Protein AF-A0A955R449-F1 (afdb_monomer_lite)

Radius of gyration: 19.35 Å; chains: 1; bounding box: 45×43×54 Å

pLDDT: mean 87.9, std 9.98, range [45.97, 97.75]

Foldseek 3Di:
DDFDADDACVLQVFDQVLQVQLQVLLCVVCVVQVWHWAPPDSRDIDIDHPDFDQWAADDSLVGHGHGCPVGQIDGDCRVVRVVSFVVSLVSQVPDPSQVVCVVVVGDGDRTDGDDDTDDDDDQAAFAAEEAEPDPVSQVSCVNNVYHYDHVPPPQPPPDDDDHHYHYHDCQLSVCVSVVVVVSNVVSVVVVVVD

Secondary structure (DSSP, 8-state):
-PPPBP--GGGGT--HHHHHHHHHHHHHHHGGGT-EEEEEETTEEEEE-SS----B---HHHHTTSBSGGGS-BSTTHHHHHHHHHHHHHHHHH-HHHHHHHHTTPPP---------SPPP------EEEEESSHHHHHHHHHTTPEEE-TTS----SS-SS-EEEEE--TTHHHHHTT-HHHHHHHHHHHHT-

Sequence (194 aa):
RDHLRFFDAHVLELEQAEAETLAGEITAIYADLGWQLHVAAPDRWYLSLDAEPDIRTFPPSEIVGRVVDPYLPAGPDASRWNALMTEMQMVLHMSEVNVRRERAGRLPVNSVWFWGNGPRPDVPTIEAQVYADDAIGRALATASGSTVCALDDSPPGLIGEQSETVIVDERLLRPSLYAESELWRAARDTLETR

Structure (mmCIF, N/CA/C/O backbone):
data_AF-A0A955R449-F1
#
_entry.id   AF-A0A955R449-F1
#
loop_
_atom_site.group_PDB
_atom_site.id
_atom_site.type_symbol
_atom_site.label_atom_id
_atom_site.label_alt_id
_atom_site.label_comp_id
_atom_site.label_asym_id
_atom_site.label_entity_id
_atom_site.label_seq_id
_atom_site.pdbx_PDB_ins_code
_atom_site.Cartn_x
_atom_site.Cartn_y
_atom_site.Cartn_z
_atom_site.occupancy
_atom_site.B_iso_or_equiv
_atom_site.auth_seq_id
_atom_site.auth_comp_id
_atom_site.auth_asym_id
_atom_site.auth_atom_id
_atom_site.pdbx_PDB_model_num
ATOM 1 N N . ARG A 1 1 ? 19.812 17.688 -12.036 1.00 45.97 1 ARG A N 1
ATOM 2 C CA . ARG A 1 1 ? 19.535 16.242 -11.893 1.00 45.97 1 ARG A CA 1
ATOM 3 C C . ARG A 1 1 ? 18.054 16.161 -11.588 1.00 45.97 1 ARG A C 1
ATOM 5 O O . ARG A 1 1 ? 17.649 16.839 -10.654 1.00 45.97 1 ARG A O 1
ATOM 12 N N . ASP A 1 2 ? 17.266 15.491 -12.422 1.00 62.81 2 ASP A N 1
ATOM 13 C CA . ASP A 1 2 ? 15.858 15.252 -12.096 1.00 62.81 2 ASP A CA 1
ATOM 14 C C . ASP A 1 2 ? 15.820 14.345 -10.867 1.00 62.81 2 ASP A C 1
ATOM 16 O O . ASP A 1 2 ? 16.503 13.321 -10.838 1.00 62.81 2 ASP A O 1
ATOM 20 N N . HIS A 1 3 ? 15.121 14.777 -9.824 1.00 70.56 3 HIS A N 1
ATOM 21 C CA . HIS A 1 3 ? 14.980 14.012 -8.593 1.00 70.56 3 HIS A CA 1
ATOM 22 C C . HIS A 1 3 ? 13.625 13.315 -8.624 1.00 70.56 3 HIS A C 1
ATOM 24 O O . HIS A 1 3 ? 12.599 13.986 -8.756 1.00 70.56 3 HIS A O 1
ATOM 30 N N . LEU A 1 4 ? 13.623 11.986 -8.504 1.00 80.50 4 LEU A N 1
ATOM 31 C CA . LEU A 1 4 ? 12.391 11.207 -8.468 1.00 80.50 4 LEU A CA 1
ATOM 32 C C . LEU A 1 4 ? 11.594 11.595 -7.216 1.00 80.50 4 LEU A C 1
ATOM 34 O O . LEU A 1 4 ? 12.120 11.557 -6.099 1.00 80.50 4 LEU A O 1
ATOM 38 N N . ARG A 1 5 ? 10.339 12.002 -7.413 1.00 84.56 5 ARG A N 1
ATOM 39 C CA . ARG A 1 5 ? 9.418 12.362 -6.332 1.00 84.56 5 ARG A CA 1
ATOM 40 C C . ARG A 1 5 ? 8.412 11.252 -6.087 1.00 84.56 5 ARG A C 1
ATOM 42 O O . ARG A 1 5 ? 7.977 10.602 -7.034 1.00 84.56 5 ARG A O 1
ATOM 49 N N . PHE A 1 6 ? 8.038 11.079 -4.826 1.00 85.75 6 PHE A N 1
ATOM 50 C CA . PHE A 1 6 ? 7.042 10.095 -4.431 1.00 85.75 6 PHE A CA 1
ATOM 51 C C . PHE A 1 6 ? 5.618 10.627 -4.610 1.00 85.75 6 PHE A C 1
ATOM 53 O O . PHE A 1 6 ? 5.292 11.719 -4.134 1.00 85.75 6 PHE A O 1
ATOM 60 N N . PHE A 1 7 ? 4.775 9.809 -5.228 1.00 84.25 7 PHE A N 1
ATOM 61 C CA . PHE A 1 7 ? 3.321 9.920 -5.212 1.00 84.25 7 PHE A CA 1
ATOM 62 C C . PHE A 1 7 ? 2.779 8.568 -4.748 1.00 84.25 7 PHE A C 1
ATOM 64 O O . PHE A 1 7 ? 3.323 7.534 -5.140 1.00 84.25 7 PHE A O 1
ATOM 71 N N . ASP A 1 8 ? 1.767 8.570 -3.883 1.00 82.50 8 ASP A N 1
ATOM 72 C CA . ASP A 1 8 ? 1.186 7.317 -3.398 1.00 82.50 8 ASP A CA 1
ATOM 73 C C . ASP A 1 8 ? 0.323 6.636 -4.471 1.00 82.50 8 ASP A C 1
ATOM 75 O O . ASP A 1 8 ? 0.055 7.183 -5.539 1.00 82.50 8 ASP A O 1
ATOM 79 N N . ALA A 1 9 ? -0.110 5.406 -4.200 1.00 85.81 9 ALA A N 1
ATOM 80 C CA . ALA A 1 9 ? -0.848 4.615 -5.178 1.00 85.81 9 ALA A CA 1
ATOM 81 C C . ALA A 1 9 ? -2.260 5.155 -5.477 1.00 85.81 9 ALA A C 1
ATOM 83 O O . ALA A 1 9 ? -2.861 4.742 -6.468 1.00 85.81 9 ALA A O 1
ATOM 84 N N . HIS A 1 10 ? -2.783 6.102 -4.690 1.00 83.44 10 HIS A N 1
ATOM 85 C CA . HIS A 1 10 ? -4.117 6.649 -4.920 1.00 83.44 10 HIS A CA 1
ATOM 86 C C . HIS A 1 10 ? -4.196 7.406 -6.250 1.00 83.44 10 HIS A C 1
ATOM 88 O O . HIS A 1 10 ? -5.166 7.254 -6.991 1.00 83.44 10 HIS A O 1
ATOM 94 N N . VAL A 1 11 ? -3.147 8.162 -6.603 1.00 86.88 11 VAL A N 1
ATOM 95 C CA . VAL A 1 11 ? -3.108 8.924 -7.867 1.00 86.88 11 VAL A CA 1
ATOM 96 C C . VAL A 1 11 ? -3.094 8.025 -9.102 1.00 86.88 11 VAL A C 1
ATOM 98 O O . VAL A 1 11 ? -3.307 8.499 -10.216 1.00 86.88 11 VAL A O 1
ATOM 101 N N . LEU A 1 12 ? -2.804 6.733 -8.924 1.00 90.81 12 LEU A N 1
ATOM 102 C CA . LEU A 1 12 ? -2.812 5.771 -10.013 1.00 90.81 12 LEU A CA 1
ATOM 103 C C . LEU A 1 12 ? -4.242 5.396 -10.399 1.00 90.81 12 LEU A C 1
ATOM 105 O O . LEU A 1 12 ? -4.437 4.981 -11.534 1.00 90.81 12 LEU A O 1
ATOM 109 N N . GLU A 1 13 ? -5.236 5.524 -9.514 1.00 91.88 13 GLU A N 1
ATOM 110 C CA . GLU A 1 13 ? -6.606 5.057 -9.789 1.00 91.88 13 GLU A CA 1
ATOM 111 C C . GLU A 1 13 ? -6.593 3.612 -10.332 1.00 91.88 13 GLU A C 1
ATOM 113 O O . GLU A 1 13 ? -7.144 3.295 -11.390 1.00 91.88 13 GLU A O 1
ATOM 118 N N . LEU A 1 14 ? -5.823 2.746 -9.664 1.00 94.94 14 LEU A N 1
ATOM 119 C CA . LEU A 1 14 ? -5.643 1.360 -10.080 1.00 94.94 14 LEU A CA 1
ATOM 120 C C . LEU A 1 14 ? -6.942 0.582 -9.852 1.00 94.94 14 LEU A C 1
ATOM 122 O O . LEU A 1 14 ? -7.579 0.711 -8.806 1.00 94.94 14 LEU A O 1
ATOM 126 N N . GLU A 1 15 ? -7.337 -0.245 -10.815 1.00 96.38 15 GLU A N 1
ATOM 127 C CA . GLU A 1 15 ? -8.470 -1.151 -10.626 1.00 96.38 15 GLU A CA 1
ATOM 128 C C . GLU A 1 15 ? -8.032 -2.412 -9.866 1.00 96.38 15 GLU A C 1
ATOM 130 O O . GLU A 1 15 ? -6.895 -2.868 -9.993 1.00 96.38 15 GLU A O 1
ATOM 135 N N . GLN A 1 16 ? -8.948 -3.035 -9.116 1.00 96.56 16 GLN A N 1
ATOM 136 C CA . GLN A 1 16 ? -8.645 -4.242 -8.330 1.00 96.56 16 GLN A CA 1
ATOM 137 C C . GLN A 1 16 ? -8.049 -5.368 -9.192 1.00 96.56 16 GLN A C 1
ATOM 139 O O . GLN A 1 16 ? -7.036 -5.956 -8.826 1.00 96.56 16 GLN A O 1
ATOM 144 N N . ALA A 1 17 ? -8.618 -5.616 -10.375 1.00 97.50 17 ALA A N 1
ATOM 145 C CA . ALA A 1 17 ? -8.124 -6.646 -11.288 1.00 97.50 17 ALA A CA 1
ATOM 146 C C . ALA A 1 17 ? -6.725 -6.328 -11.851 1.00 97.50 17 ALA A C 1
ATOM 148 O O . ALA A 1 17 ? -5.929 -7.234 -12.107 1.00 97.50 17 ALA A O 1
ATOM 149 N N . GLU A 1 18 ? -6.404 -5.045 -12.047 1.00 97.56 18 GLU A N 1
ATOM 150 C CA . GLU A 1 18 ? -5.061 -4.624 -12.457 1.00 97.56 18 GLU A CA 1
ATOM 151 C C . GLU A 1 18 ? -4.052 -4.874 -11.340 1.00 97.56 18 GLU A C 1
ATOM 153 O O . GLU A 1 18 ? -2.984 -5.428 -11.593 1.00 97.56 18 GLU A O 1
ATOM 158 N N . ALA A 1 19 ? -4.414 -4.516 -10.108 1.00 97.31 19 ALA A N 1
ATOM 159 C CA . ALA A 1 19 ? -3.586 -4.723 -8.931 1.00 97.31 19 ALA A CA 1
ATOM 160 C C . ALA A 1 19 ? -3.288 -6.210 -8.690 1.00 97.31 19 ALA A C 1
ATOM 162 O O . ALA A 1 19 ? -2.134 -6.589 -8.507 1.00 97.31 19 ALA A O 1
ATOM 163 N N . GLU A 1 20 ? -4.308 -7.065 -8.772 1.00 97.25 20 GLU A N 1
ATOM 164 C CA . GLU A 1 20 ? -4.163 -8.521 -8.663 1.00 97.25 20 GLU A CA 1
ATOM 165 C C . GLU A 1 20 ? -3.262 -9.099 -9.759 1.00 97.25 20 GLU A C 1
ATOM 167 O O . GLU A 1 20 ? -2.417 -9.948 -9.476 1.00 97.25 20 GLU A O 1
ATOM 172 N N . THR A 1 21 ? -3.395 -8.610 -10.997 1.00 97.38 21 THR A N 1
ATOM 173 C CA . THR A 1 21 ? -2.545 -9.048 -12.113 1.00 97.38 21 THR A CA 1
ATOM 174 C C . THR A 1 21 ? -1.080 -8.685 -11.861 1.00 97.38 21 THR A C 1
ATOM 176 O O . THR A 1 21 ? -0.215 -9.556 -11.925 1.00 97.38 21 THR A O 1
ATOM 179 N N . LEU A 1 22 ? -0.799 -7.426 -11.510 1.00 96.69 22 LEU A N 1
ATOM 180 C CA . LEU A 1 22 ? 0.558 -6.941 -11.235 1.00 96.69 22 LEU A CA 1
ATOM 181 C C . LEU A 1 22 ? 1.197 -7.661 -10.034 1.00 96.69 22 LEU A C 1
ATOM 183 O O . LEU A 1 22 ? 2.361 -8.060 -10.085 1.00 96.69 22 LEU A O 1
ATOM 187 N N . ALA A 1 23 ? 0.437 -7.873 -8.957 1.00 95.56 23 ALA A N 1
ATOM 188 C CA . ALA A 1 23 ? 0.903 -8.629 -7.798 1.00 95.56 23 ALA A CA 1
ATOM 189 C C . ALA A 1 23 ? 1.188 -10.098 -8.145 1.00 95.56 23 ALA A C 1
ATOM 191 O O . ALA A 1 23 ? 2.155 -10.674 -7.640 1.00 95.56 23 ALA A O 1
ATOM 192 N N . GLY A 1 24 ? 0.382 -10.695 -9.027 1.00 95.25 24 GLY A N 1
ATOM 193 C CA . GLY A 1 24 ? 0.601 -12.038 -9.560 1.00 95.25 24 GLY A CA 1
ATOM 194 C C . GLY A 1 24 ? 1.892 -12.146 -10.374 1.00 95.25 24 GLY A C 1
ATOM 195 O O . GLY A 1 24 ? 2.671 -13.072 -10.155 1.00 95.25 24 GLY A O 1
ATOM 196 N N . GLU A 1 25 ? 2.160 -11.175 -11.251 1.00 95.12 25 GLU A N 1
ATOM 197 C CA . GLU A 1 25 ? 3.399 -11.101 -12.042 1.00 95.12 25 GLU A CA 1
ATOM 198 C C . GLU A 1 25 ? 4.645 -11.015 -11.148 1.00 95.12 25 GLU A C 1
ATOM 200 O O . GLU A 1 25 ? 5.628 -11.718 -11.386 1.00 95.12 25 GLU A O 1
ATOM 205 N N . ILE A 1 26 ? 4.593 -10.214 -10.079 1.00 93.81 26 ILE A N 1
ATOM 206 C CA . ILE A 1 26 ? 5.689 -10.117 -9.105 1.00 93.81 26 ILE A CA 1
ATOM 207 C C . ILE A 1 26 ? 5.830 -11.420 -8.307 1.00 93.81 26 ILE A C 1
ATOM 209 O O . ILE A 1 26 ? 6.934 -11.944 -8.165 1.00 93.81 26 ILE A O 1
ATOM 213 N N . THR A 1 27 ? 4.722 -11.972 -7.805 1.00 92.62 27 THR A N 1
ATOM 214 C CA . THR A 1 27 ? 4.735 -13.200 -6.991 1.00 92.62 27 THR A CA 1
ATOM 215 C C . THR A 1 27 ? 5.315 -14.380 -7.772 1.00 92.62 27 THR A C 1
ATOM 217 O O . THR A 1 27 ? 6.067 -15.172 -7.210 1.00 92.62 27 THR A O 1
ATOM 220 N N . ALA A 1 28 ? 5.043 -14.478 -9.077 1.00 91.44 28 ALA A N 1
ATOM 221 C CA . ALA A 1 28 ? 5.573 -15.542 -9.928 1.00 91.44 28 ALA A CA 1
ATOM 222 C C . ALA A 1 28 ? 7.112 -15.582 -9.970 1.00 91.44 28 ALA A C 1
ATOM 224 O O . ALA A 1 28 ? 7.692 -16.658 -10.095 1.00 91.44 28 ALA A O 1
ATOM 225 N N . ILE A 1 29 ? 7.777 -14.431 -9.839 1.00 88.75 29 ILE A N 1
ATOM 226 C CA . ILE A 1 29 ? 9.244 -14.325 -9.888 1.00 88.75 29 ILE A CA 1
ATOM 227 C C . ILE A 1 29 ? 9.880 -14.664 -8.540 1.00 88.75 29 ILE A C 1
ATOM 229 O O . ILE A 1 29 ? 10.998 -15.172 -8.492 1.00 88.75 29 ILE A O 1
ATOM 233 N N . TYR A 1 30 ? 9.154 -14.437 -7.446 1.00 85.06 30 TYR A N 1
ATOM 234 C CA . TYR A 1 30 ? 9.637 -14.676 -6.086 1.00 85.06 30 TYR A CA 1
ATOM 235 C C . TYR A 1 30 ? 9.021 -15.914 -5.427 1.00 85.06 30 TYR A C 1
ATOM 237 O O . TYR A 1 30 ? 9.199 -16.119 -4.227 1.00 85.06 30 TYR A O 1
ATOM 245 N N . ALA A 1 31 ? 8.348 -16.770 -6.202 1.00 80.75 31 ALA A N 1
ATOM 246 C CA . ALA A 1 31 ? 7.722 -17.994 -5.707 1.00 80.75 31 ALA A CA 1
ATOM 247 C C . ALA A 1 31 ? 8.731 -18.917 -4.998 1.00 80.75 31 ALA A C 1
ATOM 249 O O . ALA A 1 31 ? 8.420 -19.478 -3.948 1.00 80.75 31 ALA A O 1
ATOM 250 N N . ASP A 1 32 ? 9.963 -18.998 -5.512 1.00 83.06 32 ASP A N 1
ATOM 251 C CA . ASP A 1 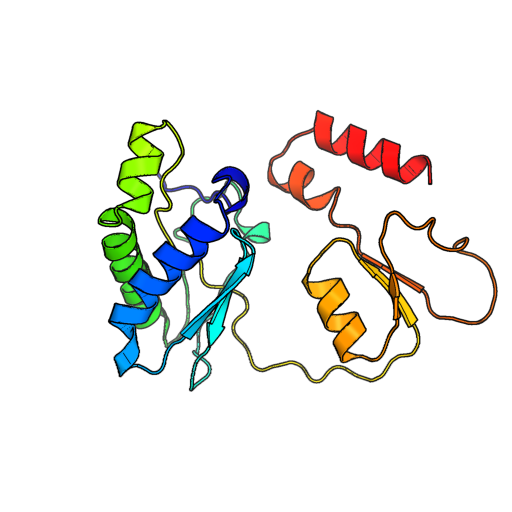32 ? 11.050 -19.790 -4.917 1.00 83.06 32 ASP A CA 1
ATOM 252 C C . ASP A 1 32 ? 11.546 -19.228 -3.572 1.00 83.06 32 ASP A C 1
ATOM 254 O O . ASP A 1 32 ? 12.171 -19.947 -2.793 1.00 83.06 32 ASP A O 1
ATOM 258 N N . LEU A 1 33 ? 11.264 -17.953 -3.276 1.00 81.19 33 LEU A N 1
ATOM 259 C CA . LEU A 1 33 ? 11.563 -17.327 -1.985 1.00 81.19 33 LEU A CA 1
ATOM 260 C C . LEU A 1 33 ? 10.437 -17.519 -0.956 1.00 81.19 33 LEU A C 1
ATOM 262 O O . LEU A 1 33 ? 10.564 -17.014 0.155 1.00 81.19 33 LEU A O 1
ATOM 266 N N . GLY A 1 34 ? 9.339 -18.196 -1.318 1.00 82.38 34 GLY A N 1
ATOM 267 C CA . GLY A 1 34 ? 8.166 -18.377 -0.453 1.00 82.38 34 GLY A CA 1
ATOM 268 C C . GLY A 1 34 ? 7.307 -17.118 -0.289 1.00 82.38 34 GLY A C 1
ATOM 269 O O . GLY A 1 34 ? 6.360 -17.106 0.493 1.00 82.38 34 GLY A O 1
ATOM 270 N N . TRP A 1 35 ? 7.622 -16.050 -1.021 1.00 87.19 35 TRP A N 1
ATOM 271 C CA . TRP A 1 35 ? 6.986 -14.747 -0.855 1.00 87.19 35 TRP A CA 1
ATOM 272 C C . TRP A 1 35 ? 5.605 -14.711 -1.497 1.00 87.19 35 TRP A C 1
ATOM 274 O O . TRP A 1 35 ? 5.406 -15.204 -2.608 1.00 87.19 35 TRP A O 1
ATOM 284 N N . GLN A 1 36 ? 4.653 -14.085 -0.806 1.00 86.50 36 GLN A N 1
ATOM 285 C CA . GLN A 1 36 ? 3.285 -13.910 -1.295 1.00 86.50 36 GLN A CA 1
ATOM 286 C C . GLN A 1 36 ? 2.852 -12.455 -1.156 1.00 86.50 36 GLN A C 1
ATOM 288 O O . GLN A 1 36 ? 2.928 -11.881 -0.068 1.00 86.50 36 GLN A O 1
ATOM 293 N N . LEU A 1 37 ? 2.376 -11.871 -2.258 1.00 92.44 37 LEU A N 1
ATOM 294 C CA . LEU A 1 37 ? 1.698 -10.580 -2.246 1.00 92.44 37 LEU A CA 1
ATOM 295 C C . LEU A 1 37 ? 0.187 -10.784 -2.147 1.00 92.44 37 LEU A C 1
ATOM 297 O O . LEU A 1 37 ? -0.431 -11.426 -2.995 1.00 92.44 37 LEU A O 1
ATOM 301 N N . HIS A 1 38 ? -0.415 -10.186 -1.126 1.00 93.75 38 HIS A N 1
ATOM 302 C CA . HIS A 1 38 ? -1.856 -10.171 -0.907 1.00 93.75 38 HIS A CA 1
ATOM 303 C C . HIS A 1 38 ? -2.410 -8.783 -1.235 1.00 93.75 38 HIS A C 1
ATOM 305 O O . HIS A 1 38 ? -2.081 -7.802 -0.565 1.00 93.75 38 HIS A O 1
ATOM 311 N N . VAL A 1 39 ? -3.270 -8.695 -2.250 1.00 96.19 39 VAL A N 1
ATOM 312 C CA . VAL A 1 39 ? -3.893 -7.436 -2.682 1.00 96.19 39 VAL A CA 1
ATOM 313 C C . VAL A 1 39 ? -5.182 -7.213 -1.896 1.00 96.19 39 VAL A C 1
ATOM 315 O O . VAL A 1 39 ? -6.233 -7.746 -2.240 1.00 96.19 39 VAL A O 1
ATOM 318 N N . ALA A 1 40 ? -5.104 -6.438 -0.814 1.00 94.44 40 ALA A N 1
ATOM 319 C CA . ALA A 1 40 ? -6.268 -6.136 0.024 1.00 94.44 40 ALA A CA 1
ATOM 320 C C . ALA A 1 40 ? -7.126 -4.986 -0.527 1.00 94.44 40 ALA A C 1
ATOM 322 O O . ALA A 1 40 ? -8.323 -4.922 -0.255 1.00 94.44 40 ALA A O 1
ATOM 323 N N . ALA A 1 41 ? -6.503 -4.067 -1.259 1.00 93.88 41 ALA A N 1
ATOM 324 C CA . ALA A 1 41 ? -7.138 -3.010 -2.036 1.00 93.88 41 ALA A CA 1
ATOM 325 C C . ALA A 1 41 ? -6.209 -2.648 -3.208 1.00 93.88 41 ALA A C 1
ATOM 327 O O . ALA A 1 41 ? -5.018 -2.982 -3.146 1.00 93.88 41 ALA A O 1
ATOM 328 N N . PRO A 1 42 ? -6.686 -1.940 -4.248 1.00 94.56 42 PRO A N 1
ATOM 329 C CA . PRO A 1 42 ? -5.851 -1.635 -5.406 1.00 94.56 42 PRO A CA 1
ATOM 330 C C . PRO A 1 42 ? -4.570 -0.870 -5.046 1.00 94.56 42 PRO A C 1
ATOM 332 O O . PRO A 1 42 ? -3.525 -1.103 -5.644 1.00 94.56 42 PRO A O 1
ATOM 335 N N . ASP A 1 43 ? -4.630 -0.024 -4.020 1.00 91.44 43 ASP A N 1
ATOM 336 C CA . ASP A 1 43 ? -3.544 0.822 -3.521 1.00 91.44 43 ASP A CA 1
ATOM 337 C C . ASP A 1 43 ? -2.834 0.277 -2.266 1.00 91.44 43 ASP A C 1
ATOM 339 O O . ASP A 1 43 ? -1.897 0.906 -1.769 1.00 91.44 43 ASP A O 1
ATOM 343 N N . ARG A 1 44 ? -3.248 -0.886 -1.738 1.00 92.62 44 ARG A N 1
ATOM 344 C CA . ARG A 1 44 ? -2.706 -1.451 -0.492 1.00 92.62 44 ARG A CA 1
ATOM 345 C C . ARG A 1 44 ? -2.500 -2.955 -0.580 1.00 92.62 44 ARG A C 1
ATOM 347 O O . ARG A 1 44 ? -3.451 -3.742 -0.535 1.00 92.62 44 ARG A O 1
ATOM 354 N N . TRP A 1 45 ? -1.235 -3.344 -0.687 1.00 94.75 45 TRP A N 1
ATOM 355 C CA . TRP A 1 45 ? -0.809 -4.737 -0.789 1.00 94.75 45 TRP A CA 1
ATOM 356 C C . TRP A 1 45 ? 0.028 -5.116 0.433 1.00 94.75 45 TRP A C 1
ATOM 358 O O . TRP A 1 45 ? 0.704 -4.269 1.016 1.00 94.75 45 TRP A O 1
ATOM 368 N N . TYR A 1 46 ? 0.002 -6.393 0.803 1.00 93.75 46 TYR A N 1
ATOM 369 C CA . TYR A 1 46 ? 0.776 -6.936 1.917 1.00 93.75 46 TYR A CA 1
ATOM 370 C C . TYR A 1 46 ? 1.712 -8.030 1.424 1.00 93.75 46 TYR A C 1
ATOM 372 O O . TYR A 1 46 ? 1.276 -8.949 0.735 1.00 93.75 46 TYR A O 1
ATOM 380 N N . LEU A 1 47 ? 2.987 -7.942 1.796 1.00 92.44 47 LEU A N 1
ATOM 381 C CA . LEU A 1 47 ? 3.989 -8.964 1.511 1.00 92.44 47 LEU A CA 1
ATOM 382 C C . LEU A 1 47 ? 4.157 -9.866 2.736 1.00 92.44 47 LEU A C 1
ATOM 384 O O . LEU A 1 47 ? 4.512 -9.383 3.811 1.00 92.44 47 LEU A O 1
ATOM 388 N N . SER A 1 48 ? 3.911 -11.165 2.571 1.00 89.56 48 SER A N 1
ATOM 389 C CA . SER A 1 48 ? 4.226 -12.169 3.588 1.00 89.56 48 SER A CA 1
ATOM 390 C C . SER A 1 48 ? 5.674 -12.638 3.447 1.00 89.56 48 SER A C 1
ATOM 392 O O . SER A 1 48 ? 6.134 -12.905 2.334 1.00 89.56 48 SER A O 1
ATOM 394 N N . LEU A 1 49 ? 6.384 -12.717 4.574 1.00 87.81 49 LEU A N 1
ATOM 395 C CA . LEU A 1 49 ? 7.802 -13.062 4.659 1.00 87.81 49 LEU A CA 1
ATOM 396 C C . LEU A 1 49 ? 8.009 -14.159 5.705 1.00 87.81 49 LEU A C 1
ATOM 398 O O . LEU A 1 49 ? 7.435 -14.092 6.791 1.00 87.81 49 LEU A O 1
ATOM 402 N N . ASP A 1 50 ? 8.903 -15.104 5.417 1.00 85.31 50 ASP A N 1
ATOM 403 C CA . ASP A 1 50 ? 9.288 -16.156 6.370 1.00 85.31 50 ASP A CA 1
ATOM 404 C C . ASP A 1 50 ? 10.125 -15.626 7.544 1.00 85.31 50 ASP A C 1
ATOM 406 O O . ASP A 1 50 ? 10.144 -16.214 8.626 1.00 85.31 50 ASP A O 1
ATOM 410 N N . ALA A 1 51 ? 10.844 -14.524 7.327 1.00 86.62 51 ALA A N 1
ATOM 411 C CA . ALA A 1 51 ? 11.696 -13.891 8.322 1.00 86.62 51 ALA A CA 1
ATOM 412 C C . ALA A 1 51 ? 11.566 -12.369 8.250 1.00 86.62 51 ALA A C 1
ATOM 414 O O . ALA A 1 51 ? 11.472 -11.789 7.164 1.00 86.62 51 ALA A O 1
ATOM 415 N N . GLU A 1 52 ? 11.587 -11.733 9.419 1.00 89.81 52 GLU A N 1
ATOM 416 C CA . GLU A 1 52 ? 11.584 -10.279 9.528 1.00 89.81 52 GLU A CA 1
ATOM 417 C C . GLU A 1 52 ? 12.894 -9.702 8.964 1.00 89.81 52 GLU A C 1
ATOM 419 O O . GLU A 1 52 ? 13.974 -10.134 9.378 1.00 89.81 52 GLU A O 1
ATOM 424 N N . PRO A 1 53 ? 12.826 -8.748 8.019 1.00 92.56 53 PRO A N 1
ATOM 425 C CA . PRO A 1 53 ? 14.013 -8.103 7.478 1.00 92.56 53 PRO A CA 1
ATOM 426 C C . PRO A 1 53 ? 14.552 -7.037 8.436 1.00 92.56 53 PRO A C 1
ATOM 428 O O . PRO A 1 53 ? 13.783 -6.239 8.977 1.00 92.56 53 PRO A O 1
ATOM 431 N N . ASP A 1 54 ? 15.877 -6.945 8.563 1.00 95.06 54 ASP A N 1
ATOM 432 C CA . ASP A 1 54 ? 16.531 -5.863 9.308 1.00 95.06 54 ASP A CA 1
ATOM 433 C C . ASP A 1 54 ? 16.684 -4.629 8.406 1.00 95.06 54 ASP A C 1
ATOM 435 O O . ASP A 1 54 ? 17.748 -4.317 7.851 1.00 95.06 54 ASP A O 1
ATOM 439 N N . ILE A 1 55 ? 15.547 -3.964 8.193 1.00 95.81 55 ILE A N 1
ATOM 440 C CA . ILE A 1 55 ? 15.432 -2.705 7.462 1.00 95.81 55 ILE A CA 1
ATOM 441 C C . ILE A 1 55 ? 14.559 -1.716 8.227 1.00 95.81 55 ILE A C 1
ATOM 443 O O . ILE A 1 55 ? 13.575 -2.066 8.874 1.00 95.81 55 ILE A O 1
ATOM 447 N N . ARG A 1 56 ? 14.886 -0.438 8.078 1.00 94.88 56 ARG A N 1
ATOM 448 C CA . ARG A 1 56 ? 14.016 0.683 8.398 1.00 94.88 56 ARG A CA 1
ATOM 449 C C . ARG A 1 56 ? 13.367 1.178 7.115 1.00 94.88 56 ARG A C 1
ATOM 451 O O . ARG A 1 56 ? 14.057 1.426 6.124 1.00 94.88 56 ARG A O 1
ATOM 458 N N . THR A 1 57 ? 12.059 1.366 7.180 1.00 95.56 57 THR A N 1
ATOM 459 C CA . THR A 1 57 ? 11.217 1.852 6.088 1.00 95.56 57 THR A CA 1
ATOM 460 C C . THR A 1 57 ? 10.435 3.091 6.525 1.00 95.56 57 THR A C 1
ATOM 462 O O . THR A 1 57 ? 10.437 3.449 7.704 1.00 95.56 57 THR A O 1
ATOM 465 N N . PHE A 1 58 ? 9.794 3.762 5.571 1.00 94.06 58 PHE A N 1
ATOM 466 C CA . PHE A 1 58 ? 8.981 4.953 5.810 1.00 94.06 58 PHE A CA 1
ATOM 467 C C . PHE A 1 58 ? 7.609 4.756 5.155 1.00 94.06 58 PHE A C 1
ATOM 469 O O . PHE A 1 58 ? 7.567 4.335 3.995 1.00 94.06 58 PHE A O 1
ATOM 476 N N . PRO A 1 59 ? 6.489 5.025 5.847 1.00 91.81 59 PRO A N 1
ATOM 477 C CA . PRO A 1 59 ? 5.168 4.918 5.243 1.00 91.81 59 PRO A CA 1
ATOM 478 C C . PRO A 1 59 ? 4.975 5.987 4.151 1.00 91.81 59 PRO A C 1
ATOM 480 O O . PRO A 1 59 ? 5.546 7.076 4.257 1.00 91.81 59 PRO A O 1
ATOM 483 N N . PRO A 1 60 ? 4.138 5.731 3.126 1.00 89.50 60 PRO A N 1
ATOM 484 C CA . PRO A 1 60 ? 3.836 6.693 2.065 1.00 89.50 60 PRO A CA 1
ATOM 485 C C . PRO A 1 60 ? 3.483 8.093 2.580 1.00 89.50 60 PRO A C 1
ATOM 487 O O . PRO A 1 60 ? 3.985 9.084 2.048 1.00 89.50 60 PRO A O 1
ATOM 490 N N . SER A 1 61 ? 2.700 8.176 3.662 1.00 86.94 61 SER A N 1
ATOM 491 C CA . SER A 1 61 ? 2.257 9.428 4.289 1.00 86.94 61 SER A CA 1
ATOM 492 C C . SER A 1 61 ? 3.396 10.332 4.779 1.00 86.94 61 SER A C 1
ATOM 494 O O . SER A 1 61 ? 3.208 11.538 4.893 1.00 86.94 61 SER A O 1
ATOM 496 N N . GLU A 1 62 ? 4.600 9.811 5.017 1.00 89.06 62 GLU A N 1
ATOM 497 C CA . GLU A 1 62 ? 5.752 10.634 5.410 1.00 89.06 62 GLU A CA 1
ATOM 498 C C . GLU A 1 62 ? 6.515 11.226 4.209 1.00 89.06 62 GLU A C 1
ATOM 500 O O . GLU A 1 62 ? 7.276 12.192 4.355 1.00 89.06 62 GLU A O 1
ATOM 505 N N . ILE A 1 63 ? 6.306 10.672 3.010 1.00 90.69 63 ILE A N 1
ATOM 506 C CA . ILE A 1 63 ? 7.183 10.870 1.846 1.00 90.69 63 ILE A CA 1
ATOM 507 C C . ILE A 1 63 ? 6.473 11.572 0.688 1.00 90.69 63 ILE A C 1
ATOM 509 O O . ILE A 1 63 ? 7.159 12.117 -0.176 1.00 90.69 63 ILE A O 1
ATOM 513 N N . VAL A 1 64 ? 5.134 11.602 0.652 1.00 89.06 64 VAL A N 1
ATOM 514 C CA . VAL A 1 64 ? 4.361 12.269 -0.417 1.00 89.06 64 VAL A CA 1
ATOM 515 C C . VAL A 1 64 ? 4.972 13.626 -0.798 1.00 89.06 64 VAL A C 1
ATOM 517 O O . VAL A 1 64 ? 5.238 14.482 0.047 1.00 89.06 64 VAL A O 1
ATOM 520 N N . GLY A 1 65 ? 5.256 13.804 -2.093 1.00 84.81 65 GLY A N 1
ATOM 521 C CA . GLY A 1 65 ? 5.814 15.032 -2.665 1.00 84.81 65 GLY A CA 1
ATOM 522 C C . GLY A 1 65 ? 7.316 15.263 -2.433 1.00 84.81 65 GLY A C 1
ATOM 523 O O . GLY A 1 65 ? 7.871 16.227 -2.975 1.00 84.81 65 GLY A O 1
ATOM 524 N N . ARG A 1 66 ? 7.998 14.399 -1.671 1.00 88.12 66 ARG A N 1
ATOM 525 C CA . ARG A 1 66 ? 9.439 14.483 -1.376 1.00 88.12 66 ARG A CA 1
ATOM 526 C C . ARG A 1 66 ? 10.273 13.672 -2.368 1.00 88.12 66 ARG A C 1
ATOM 528 O O . ARG A 1 66 ? 9.763 12.823 -3.096 1.00 88.12 66 ARG A O 1
ATOM 535 N N . VAL A 1 67 ? 11.577 13.952 -2.395 1.00 89.69 67 VAL A N 1
ATOM 536 C CA . VAL A 1 67 ? 12.565 13.146 -3.132 1.00 89.69 67 VAL A CA 1
ATOM 537 C C . VAL A 1 67 ? 12.733 11.804 -2.427 1.00 89.69 67 VAL A C 1
ATOM 539 O O . VAL A 1 67 ? 12.886 11.801 -1.209 1.00 89.69 67 VAL A O 1
ATOM 542 N N . VAL A 1 68 ? 12.723 10.695 -3.170 1.00 91.00 68 VAL A N 1
ATOM 543 C CA . VAL A 1 68 ? 12.703 9.341 -2.579 1.00 91.00 68 VAL A CA 1
ATOM 544 C C . VAL A 1 68 ? 14.043 8.868 -2.019 1.00 91.00 68 VAL A C 1
ATOM 546 O O . VAL A 1 68 ? 14.039 8.087 -1.075 1.00 91.00 68 VAL A O 1
ATOM 549 N N . ASP A 1 69 ? 15.180 9.327 -2.564 1.00 91.12 69 ASP A N 1
ATOM 550 C CA . ASP A 1 69 ? 16.510 8.772 -2.247 1.00 91.12 69 ASP A CA 1
ATOM 551 C C . ASP A 1 69 ? 16.812 8.685 -0.734 1.00 91.12 69 ASP A C 1
ATOM 553 O O . ASP A 1 69 ? 17.327 7.659 -0.290 1.00 91.12 69 ASP A O 1
ATOM 557 N N . PRO A 1 70 ? 16.476 9.697 0.098 1.00 93.00 70 PRO A N 1
ATOM 558 C CA . PRO A 1 70 ? 16.725 9.644 1.542 1.00 93.00 70 PRO A CA 1
ATOM 559 C C . PRO A 1 70 ? 15.824 8.668 2.313 1.00 93.00 70 PRO A C 1
ATOM 561 O O . PRO A 1 70 ? 16.078 8.422 3.491 1.00 93.00 70 PRO A O 1
ATOM 564 N N . TYR A 1 71 ? 14.767 8.164 1.676 1.00 93.81 71 TYR A N 1
ATOM 565 C CA . TYR A 1 71 ? 13.713 7.355 2.291 1.00 93.81 71 TYR A CA 1
ATOM 566 C C . TYR A 1 71 ? 13.691 5.909 1.790 1.00 93.81 71 TYR A C 1
ATOM 568 O O . TYR A 1 71 ? 12.839 5.131 2.213 1.00 93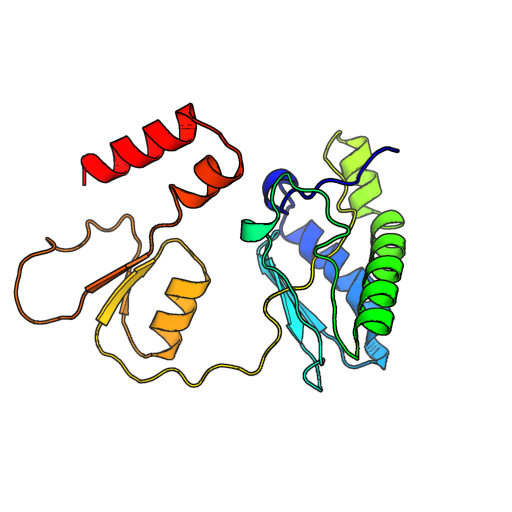.81 71 TYR A O 1
ATOM 576 N N . LEU A 1 72 ? 14.615 5.536 0.904 1.00 94.12 72 LEU A N 1
ATOM 577 C CA . LEU A 1 72 ? 14.807 4.142 0.520 1.00 94.12 72 LEU A CA 1
ATOM 578 C C . LEU A 1 72 ? 15.135 3.270 1.748 1.00 94.12 72 LEU A C 1
ATOM 580 O O . LEU A 1 72 ? 15.666 3.790 2.739 1.00 94.12 72 LEU A O 1
ATOM 584 N N . PRO A 1 73 ? 14.856 1.950 1.694 1.00 95.62 73 PRO A N 1
ATOM 585 C CA . PRO A 1 73 ? 15.194 1.034 2.775 1.00 95.62 73 PRO A CA 1
ATOM 586 C C . PRO A 1 73 ? 16.641 1.211 3.242 1.00 95.62 73 PRO A C 1
ATOM 588 O O . PRO A 1 73 ? 17.570 1.242 2.431 1.00 95.62 73 PRO A O 1
ATOM 591 N N . ALA A 1 74 ? 16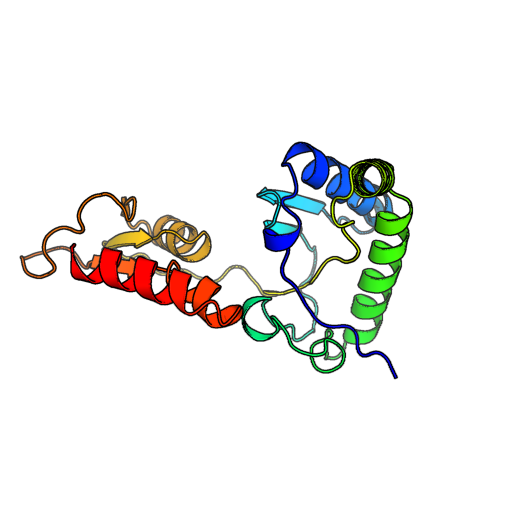.824 1.310 4.558 1.00 95.44 74 ALA A N 1
ATO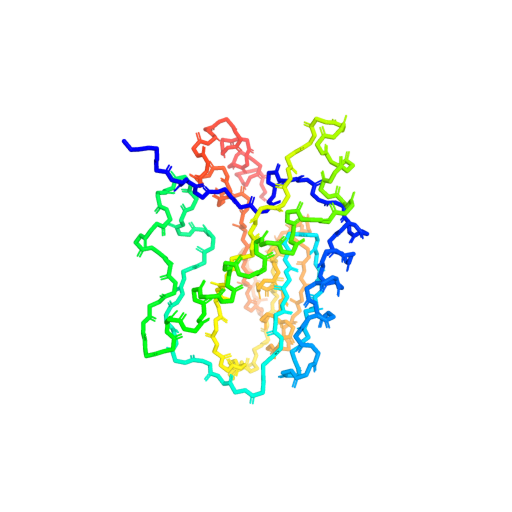M 592 C CA . ALA A 1 74 ? 18.119 1.484 5.212 1.00 95.44 74 ALA A CA 1
ATOM 593 C C . ALA A 1 74 ? 18.303 0.436 6.318 1.00 95.44 74 ALA A C 1
ATOM 595 O O . ALA A 1 74 ? 17.321 -0.019 6.885 1.00 95.44 74 ALA A O 1
ATOM 596 N N . GLY A 1 75 ? 19.541 0.069 6.652 1.00 96.19 75 GLY A N 1
ATOM 597 C CA . GLY A 1 75 ? 19.834 -0.989 7.630 1.00 96.19 75 GLY A CA 1
ATOM 598 C C . GLY A 1 75 ? 20.649 -2.142 7.033 1.00 96.19 75 GLY A C 1
ATOM 599 O O . GLY A 1 75 ? 21.059 -2.054 5.871 1.00 96.19 75 GLY A O 1
ATOM 600 N N . PRO A 1 76 ? 20.929 -3.197 7.815 1.00 97.00 76 PRO A N 1
ATOM 601 C CA . PRO A 1 76 ? 21.754 -4.330 7.389 1.00 97.00 76 PRO A CA 1
ATOM 602 C C . PRO A 1 76 ? 21.275 -5.021 6.107 1.00 97.00 76 PRO A C 1
ATOM 604 O O . PRO A 1 76 ? 22.098 -5.316 5.239 1.00 97.00 76 PRO A O 1
ATOM 607 N N . ASP A 1 77 ? 19.963 -5.188 5.928 1.00 96.06 77 ASP A N 1
ATOM 608 C CA . ASP A 1 77 ? 19.400 -5.852 4.745 1.00 96.06 77 ASP A CA 1
ATOM 609 C C . ASP A 1 77 ? 19.078 -4.882 3.589 1.00 96.06 77 ASP A C 1
ATOM 611 O O . ASP A 1 77 ? 18.605 -5.299 2.527 1.00 96.06 77 ASP A O 1
ATOM 615 N N . ALA A 1 78 ? 19.373 -3.585 3.734 1.00 96.12 78 ALA A N 1
ATOM 616 C CA . ALA A 1 78 ? 18.974 -2.542 2.783 1.00 96.12 78 ALA A CA 1
ATOM 617 C C . ALA A 1 78 ? 19.397 -2.818 1.337 1.00 96.12 78 ALA A C 1
ATOM 619 O O . ALA A 1 78 ? 18.619 -2.593 0.413 1.00 96.12 78 ALA A O 1
ATOM 620 N N . SER A 1 79 ? 20.622 -3.304 1.119 1.00 96.31 79 SER A N 1
ATOM 621 C CA . SER A 1 79 ? 21.135 -3.575 -0.232 1.00 96.31 79 SER A CA 1
ATOM 622 C C . SER A 1 79 ? 20.263 -4.593 -0.975 1.00 96.31 79 SER A C 1
ATOM 624 O O . SER A 1 79 ? 19.876 -4.369 -2.121 1.00 96.31 79 SER A O 1
ATOM 626 N N . ARG A 1 80 ? 19.874 -5.674 -0.285 1.00 94.12 80 ARG A N 1
ATOM 627 C CA . ARG A 1 80 ? 18.994 -6.713 -0.830 1.00 94.12 80 ARG A CA 1
ATOM 628 C C . ARG A 1 80 ? 17.621 -6.141 -1.177 1.00 94.12 80 ARG A C 1
ATOM 630 O O . ARG A 1 80 ? 17.112 -6.401 -2.260 1.00 94.12 80 ARG A O 1
ATOM 637 N N . TRP A 1 81 ? 17.036 -5.343 -0.288 1.00 94.06 81 TRP A N 1
ATOM 638 C CA . TRP A 1 81 ? 15.703 -4.770 -0.497 1.00 94.06 81 TRP A CA 1
ATOM 639 C C . TRP A 1 81 ? 15.660 -3.711 -1.599 1.00 94.06 81 TRP A C 1
ATOM 641 O O . TRP A 1 81 ? 14.723 -3.694 -2.391 1.00 94.06 81 TRP A O 1
ATOM 651 N N . ASN A 1 82 ? 16.699 -2.885 -1.722 1.00 94.81 82 ASN A N 1
ATOM 652 C CA . ASN A 1 82 ? 16.818 -1.943 -2.835 1.00 94.81 82 ASN A CA 1
ATOM 653 C C . ASN A 1 82 ? 16.987 -2.664 -4.186 1.00 94.81 82 ASN A C 1
ATOM 655 O O . ASN A 1 82 ? 16.414 -2.234 -5.191 1.00 94.81 82 ASN A O 1
ATOM 659 N N . ALA A 1 83 ? 17.726 -3.780 -4.220 1.00 93.94 83 ALA A N 1
ATOM 660 C CA . ALA A 1 83 ? 17.827 -4.617 -5.415 1.00 93.94 83 ALA A CA 1
ATOM 661 C C . ALA A 1 83 ? 16.462 -5.208 -5.806 1.00 93.94 83 ALA A C 1
ATOM 663 O O . ALA A 1 83 ? 16.059 -5.087 -6.959 1.00 93.94 83 ALA A O 1
ATOM 664 N N . LEU A 1 84 ? 15.704 -5.728 -4.836 1.00 92.50 84 LEU A N 1
ATOM 665 C CA . LEU A 1 84 ? 14.353 -6.252 -5.059 1.00 92.50 84 LEU A CA 1
ATOM 666 C C . LEU A 1 84 ? 13.386 -5.186 -5.585 1.00 92.50 84 LEU A C 1
ATOM 668 O O . LEU A 1 84 ? 12.662 -5.443 -6.540 1.00 92.50 84 LEU A O 1
ATOM 672 N N . MET A 1 85 ? 13.394 -3.974 -5.020 1.00 93.31 85 MET A N 1
ATOM 673 C CA . MET A 1 85 ? 12.577 -2.869 -5.546 1.00 93.31 85 MET A CA 1
ATOM 674 C C . MET A 1 85 ? 12.919 -2.558 -7.011 1.00 93.31 85 MET A C 1
ATOM 676 O O . MET A 1 85 ? 12.023 -2.307 -7.817 1.00 93.31 85 MET A O 1
ATOM 680 N N . THR A 1 86 ? 14.206 -2.613 -7.366 1.00 93.44 86 THR A N 1
ATOM 681 C CA . THR A 1 86 ? 14.673 -2.384 -8.742 1.00 93.44 86 THR A CA 1
ATOM 682 C C . THR A 1 86 ? 14.224 -3.503 -9.683 1.00 93.44 86 THR A C 1
ATOM 684 O O . THR A 1 86 ? 13.743 -3.232 -10.782 1.00 93.44 86 THR A O 1
ATOM 687 N N . GLU A 1 87 ? 14.339 -4.759 -9.257 1.00 93.75 87 GLU A N 1
ATOM 688 C CA . GLU A 1 87 ? 13.861 -5.916 -10.017 1.00 93.75 87 GLU A CA 1
ATOM 689 C C . GLU A 1 87 ? 12.344 -5.857 -10.227 1.00 93.75 87 GLU A C 1
ATOM 691 O O . GLU A 1 87 ? 11.880 -5.966 -11.360 1.00 93.75 87 GLU A O 1
ATOM 696 N N . MET A 1 88 ? 11.566 -5.588 -9.174 1.00 94.00 88 MET A N 1
ATOM 697 C CA . MET A 1 88 ? 10.111 -5.423 -9.265 1.00 94.00 88 MET A CA 1
ATOM 698 C C . MET A 1 88 ? 9.725 -4.294 -10.218 1.00 94.00 88 MET A C 1
ATOM 700 O O . MET A 1 88 ? 8.798 -4.451 -11.007 1.00 94.00 88 MET A O 1
ATOM 704 N N . GLN A 1 89 ? 10.458 -3.180 -10.214 1.00 93.62 89 GLN A N 1
ATOM 705 C CA . GLN A 1 89 ? 10.255 -2.112 -11.191 1.00 93.62 89 GLN A CA 1
ATOM 706 C C . GLN A 1 89 ? 10.452 -2.605 -12.636 1.00 93.62 89 GLN A C 1
ATOM 708 O O . GLN A 1 89 ? 9.688 -2.212 -13.518 1.00 93.62 89 GLN A O 1
ATOM 713 N N . MET A 1 90 ? 11.432 -3.478 -12.901 1.00 93.94 90 MET A N 1
ATOM 714 C CA . MET A 1 90 ? 11.612 -4.066 -14.235 1.00 93.94 90 MET A CA 1
ATOM 715 C C . MET A 1 90 ? 10.426 -4.950 -14.634 1.00 93.94 90 MET A C 1
ATOM 717 O O . MET A 1 90 ? 9.979 -4.884 -15.777 1.00 93.94 90 MET A O 1
ATOM 721 N N . VAL A 1 91 ? 9.893 -5.739 -13.699 1.00 94.62 91 VAL A N 1
ATOM 722 C CA . VAL A 1 91 ? 8.709 -6.589 -13.918 1.00 94.62 91 VAL A CA 1
ATOM 723 C C . VAL A 1 91 ? 7.496 -5.738 -14.259 1.00 94.62 91 VAL A C 1
ATOM 725 O O . VAL A 1 91 ? 6.870 -5.934 -15.299 1.00 94.62 91 VAL A O 1
ATOM 728 N N . LEU A 1 92 ? 7.219 -4.736 -13.424 1.00 95.50 92 LEU A N 1
ATOM 729 C CA . LEU A 1 92 ? 6.117 -3.804 -13.618 1.00 95.50 92 LEU A CA 1
ATOM 730 C C . LEU A 1 92 ? 6.222 -3.096 -14.972 1.00 95.50 92 LEU A C 1
ATOM 732 O O . LEU A 1 92 ? 5.232 -2.993 -15.693 1.00 95.50 92 LEU A O 1
ATOM 736 N N . HIS A 1 93 ? 7.416 -2.643 -15.362 1.00 94.94 93 HIS A N 1
ATOM 737 C CA . HIS A 1 93 ? 7.622 -1.974 -16.648 1.00 94.94 93 HIS A CA 1
ATOM 738 C C . HIS A 1 93 ? 7.253 -2.854 -17.853 1.00 94.94 93 HIS A C 1
ATOM 740 O O . HIS A 1 93 ? 6.773 -2.343 -18.862 1.00 94.94 93 HIS A O 1
ATOM 746 N N . MET A 1 94 ? 7.440 -4.171 -17.744 1.00 94.25 94 MET A N 1
ATOM 747 C CA . MET A 1 94 ? 7.128 -5.130 -18.807 1.00 94.25 94 MET A CA 1
ATOM 748 C C . MET A 1 94 ? 5.668 -5.614 -18.794 1.00 94.25 94 MET A C 1
ATOM 750 O O . MET A 1 94 ? 5.266 -6.336 -19.706 1.00 94.25 94 MET A O 1
ATOM 754 N N . SER A 1 95 ? 4.876 -5.227 -17.790 1.00 97.12 95 SER A N 1
ATOM 755 C CA . SER A 1 95 ? 3.497 -5.687 -17.617 1.00 97.12 95 SER A CA 1
ATOM 756 C C . SER A 1 95 ? 2.559 -5.205 -18.726 1.00 97.12 95 SER A C 1
ATOM 758 O O . SER A 1 95 ? 2.492 -4.012 -19.047 1.00 97.12 95 SER A O 1
ATOM 760 N N . GLU A 1 96 ? 1.718 -6.107 -19.239 1.00 97.56 96 GLU A N 1
ATOM 761 C CA . GLU A 1 96 ? 0.647 -5.747 -20.177 1.00 97.56 96 GLU A CA 1
ATOM 762 C C . GLU A 1 96 ? -0.404 -4.820 -19.546 1.00 97.56 96 GLU A C 1
ATOM 764 O O . GLU A 1 96 ? -1.101 -4.089 -20.257 1.00 97.56 96 GLU A O 1
ATOM 769 N N . VAL A 1 97 ? -0.534 -4.823 -18.213 1.00 97.75 97 VAL A N 1
ATOM 770 C CA . VAL A 1 97 ? -1.364 -3.853 -17.488 1.00 97.75 97 VAL A CA 1
ATOM 771 C C . VAL A 1 97 ? -0.838 -2.445 -17.741 1.00 97.75 97 VAL A C 1
ATOM 773 O O . VAL A 1 97 ? -1.589 -1.596 -18.217 1.00 97.75 97 VAL A O 1
ATOM 776 N N . ASN A 1 98 ? 0.456 -2.207 -17.526 1.00 97.44 98 ASN A N 1
ATOM 777 C CA . ASN A 1 98 ? 1.051 -0.891 -17.743 1.00 97.44 98 ASN A CA 1
ATOM 778 C C . ASN A 1 98 ? 0.984 -0.453 -19.205 1.00 97.44 98 ASN A C 1
ATOM 780 O O . ASN A 1 98 ? 0.585 0.679 -19.472 1.00 97.44 98 ASN A O 1
ATOM 784 N N . VAL A 1 99 ? 1.218 -1.363 -20.154 1.00 97.00 99 VAL A N 1
ATOM 785 C CA . VAL A 1 99 ? 1.049 -1.065 -21.587 1.00 97.00 99 VAL A CA 1
ATOM 786 C C . VAL A 1 99 ? -0.380 -0.602 -21.904 1.00 97.00 99 VAL A C 1
ATOM 788 O O . VAL A 1 99 ? -0.579 0.339 -22.677 1.00 97.00 99 VAL A O 1
ATOM 791 N N . ARG A 1 100 ? -1.406 -1.242 -21.324 1.00 97.56 100 ARG A N 1
ATOM 792 C CA . ARG A 1 100 ? -2.809 -0.825 -21.504 1.00 97.56 100 ARG A CA 1
ATOM 793 C C . ARG A 1 100 ? -3.100 0.514 -20.832 1.00 97.56 100 ARG A C 1
ATOM 795 O O . ARG A 1 100 ? -3.774 1.346 -21.439 1.00 97.56 100 ARG A O 1
ATOM 802 N N . ARG A 1 101 ? -2.579 0.733 -19.622 1.00 97.25 101 ARG A N 1
ATOM 803 C CA . ARG A 1 101 ? -2.738 1.986 -18.872 1.00 97.25 101 ARG A CA 1
ATOM 804 C C . ARG A 1 101 ? -2.156 3.166 -19.641 1.00 97.25 101 ARG A C 1
ATOM 806 O O . ARG A 1 101 ? -2.870 4.136 -19.874 1.00 97.25 101 ARG A O 1
ATOM 813 N N . GLU A 1 102 ? -0.932 3.036 -20.140 1.00 96.69 102 GLU A N 1
ATOM 814 C CA . GLU A 1 102 ? -0.269 4.073 -20.935 1.00 96.69 102 GLU A CA 1
ATOM 815 C C . GLU A 1 102 ? -1.023 4.373 -22.238 1.00 96.69 102 GLU A C 1
ATOM 817 O O . GLU A 1 102 ? -1.241 5.537 -22.572 1.00 96.69 102 GLU A O 1
ATOM 822 N N . ARG A 1 103 ? -1.504 3.342 -22.952 1.00 96.94 103 ARG A N 1
ATOM 823 C CA . ARG A 1 103 ? -2.340 3.522 -24.159 1.00 96.94 103 ARG A CA 1
ATOM 824 C C . ARG A 1 103 ? -3.644 4.269 -23.878 1.00 96.94 103 ARG A C 1
ATOM 826 O O . ARG A 1 103 ? -4.153 4.944 -24.769 1.00 96.94 103 ARG A O 1
ATOM 833 N N . ALA A 1 104 ? -4.177 4.142 -22.666 1.00 96.62 104 ALA A N 1
ATOM 834 C CA . ALA A 1 104 ? -5.364 4.851 -22.204 1.00 96.62 104 ALA A CA 1
ATOM 835 C C . ALA A 1 104 ? -5.049 6.226 -21.579 1.00 96.62 104 ALA A C 1
ATOM 837 O O . ALA A 1 104 ? -5.961 6.890 -21.094 1.00 96.62 104 ALA A O 1
ATOM 838 N N . GLY A 1 105 ? -3.783 6.661 -21.565 1.00 96.25 105 GLY A N 1
ATOM 839 C CA . GLY A 1 105 ? -3.361 7.917 -20.940 1.00 96.25 105 GLY A CA 1
ATOM 840 C C . GLY A 1 105 ? -3.364 7.894 -19.407 1.00 96.25 105 GLY A C 1
ATOM 841 O O . GLY A 1 105 ? -3.288 8.954 -18.790 1.00 96.25 105 GLY A O 1
ATOM 842 N N . ARG A 1 106 ? -3.453 6.711 -18.785 1.00 96.06 106 ARG A N 1
ATOM 843 C CA . ARG A 1 106 ? -3.358 6.529 -17.330 1.00 96.06 106 ARG A CA 1
ATOM 844 C C . ARG A 1 106 ? -1.905 6.352 -16.900 1.00 96.06 106 ARG A C 1
ATOM 846 O O . ARG A 1 106 ? -1.086 5.828 -17.653 1.00 96.06 106 ARG A O 1
ATOM 853 N N . LEU A 1 107 ? -1.603 6.736 -15.662 1.00 94.38 107 LEU A N 1
ATOM 854 C CA . LEU A 1 107 ? -0.265 6.584 -15.088 1.00 94.38 107 LEU A CA 1
ATOM 855 C C . LEU A 1 107 ? 0.114 5.096 -14.957 1.00 94.38 107 LEU A C 1
ATOM 857 O O . LEU A 1 107 ? -0.688 4.321 -14.422 1.00 94.38 107 LEU A O 1
ATOM 861 N N . PRO A 1 108 ? 1.306 4.672 -15.407 1.00 95.38 108 PRO A N 1
ATOM 862 C CA . PRO A 1 108 ? 1.788 3.320 -15.159 1.00 95.38 108 PRO A CA 1
ATOM 863 C C . PRO A 1 108 ? 2.182 3.143 -13.687 1.00 95.38 108 PRO A C 1
ATOM 865 O O . PRO A 1 108 ? 2.622 4.081 -13.022 1.00 95.38 108 PRO A O 1
ATOM 868 N N . VAL A 1 109 ? 2.072 1.915 -13.190 1.00 95.06 109 VAL A N 1
ATOM 869 C CA . VAL A 1 109 ? 2.621 1.503 -11.896 1.00 95.06 109 VAL A CA 1
ATOM 870 C C . VAL A 1 109 ? 4.115 1.249 -12.078 1.00 95.06 109 VAL A C 1
ATOM 872 O O . VAL A 1 109 ? 4.496 0.294 -12.744 1.00 95.06 109 VAL A O 1
ATOM 875 N N . ASN A 1 110 ? 4.977 2.104 -11.535 1.00 91.38 110 ASN A N 1
ATOM 876 C CA . ASN A 1 110 ? 6.420 2.048 -11.803 1.00 91.38 110 ASN A CA 1
ATOM 877 C C . ASN A 1 110 ? 7.258 1.459 -10.657 1.00 91.38 110 ASN A C 1
ATOM 879 O O . ASN A 1 110 ? 8.445 1.214 -10.849 1.00 91.38 110 ASN A O 1
ATOM 883 N N . SER A 1 111 ? 6.683 1.261 -9.472 1.00 92.00 111 SER A N 1
ATOM 884 C CA . SER A 1 111 ? 7.408 0.762 -8.307 1.00 92.00 111 SER A CA 1
ATOM 885 C C . SER A 1 111 ? 6.456 0.175 -7.265 1.00 92.00 111 SER A C 1
ATOM 887 O O . SER A 1 111 ? 5.265 0.488 -7.254 1.00 92.00 111 SER A O 1
ATOM 889 N N . VAL A 1 112 ? 7.007 -0.645 -6.370 1.00 92.44 112 VAL A N 1
ATOM 890 C CA . VAL A 1 112 ? 6.368 -1.077 -5.122 1.00 92.44 112 VAL A CA 1
ATOM 891 C C . VAL A 1 112 ? 7.113 -0.410 -3.976 1.00 92.44 112 VAL A C 1
ATOM 893 O O . VAL A 1 112 ? 8.336 -0.508 -3.893 1.00 92.44 112 VAL A O 1
ATOM 896 N N . TRP A 1 113 ? 6.386 0.259 -3.085 1.00 93.81 113 TRP A N 1
ATOM 897 C CA . TRP A 1 113 ? 6.973 0.907 -1.916 1.00 93.81 113 TRP A CA 1
ATOM 898 C C . TRP A 1 113 ? 6.816 0.030 -0.675 1.00 93.81 113 TRP A C 1
ATOM 900 O O . TRP A 1 113 ? 5.696 -0.196 -0.216 1.00 93.81 113 TRP A O 1
ATOM 910 N N . PHE A 1 114 ? 7.926 -0.458 -0.121 1.00 93.56 114 PHE A N 1
ATOM 911 C CA . PHE A 1 114 ? 7.907 -1.273 1.094 1.00 93.56 114 PHE A CA 1
ATOM 912 C C . PHE A 1 114 ? 7.882 -0.415 2.350 1.00 93.56 114 PHE A C 1
ATOM 914 O O . PHE A 1 114 ? 8.721 0.468 2.530 1.00 93.56 114 PHE A O 1
ATOM 921 N N . TRP A 1 115 ? 6.947 -0.720 3.245 1.00 93.69 115 TRP A N 1
ATOM 922 C CA . TRP A 1 115 ? 6.832 -0.064 4.538 1.00 93.69 115 TRP A CA 1
ATOM 923 C C . TRP A 1 115 ? 6.085 -0.931 5.551 1.00 93.69 115 TRP A C 1
ATOM 925 O O . TRP A 1 115 ? 5.397 -1.879 5.177 1.00 93.69 115 TRP A O 1
ATOM 935 N N . GLY A 1 116 ? 6.232 -0.593 6.835 1.00 90.06 116 GLY A N 1
ATOM 936 C CA . GLY A 1 116 ? 5.508 -1.263 7.918 1.00 90.06 116 GLY A CA 1
ATOM 937 C C . GLY A 1 116 ? 6.012 -2.677 8.212 1.00 90.06 116 GLY A C 1
ATOM 938 O O . GLY A 1 116 ? 5.218 -3.536 8.586 1.00 90.06 116 GLY A O 1
ATOM 939 N N . ASN A 1 117 ? 7.313 -2.935 8.023 1.00 90.56 117 ASN A N 1
ATOM 940 C CA . ASN A 1 117 ? 7.911 -4.204 8.428 1.00 90.56 117 ASN A CA 1
ATOM 941 C C . ASN A 1 117 ? 7.887 -4.352 9.953 1.00 90.56 117 ASN A C 1
ATOM 943 O O . ASN A 1 117 ? 8.080 -3.384 10.687 1.00 90.56 117 ASN A O 1
ATOM 947 N N . GLY A 1 118 ? 7.661 -5.576 10.410 1.00 86.56 118 GLY A N 1
ATOM 948 C CA . GLY A 1 118 ? 7.649 -5.905 11.823 1.00 86.56 118 GLY A CA 1
ATOM 949 C C . GLY A 1 118 ? 6.783 -7.124 12.109 1.00 86.56 118 GLY A C 1
ATOM 950 O O . GLY A 1 118 ? 5.999 -7.553 11.252 1.00 86.56 118 GLY A O 1
ATOM 951 N N . PRO A 1 119 ? 6.901 -7.695 13.313 1.00 84.06 119 PRO A N 1
ATOM 952 C CA . PRO A 1 119 ? 6.015 -8.757 13.741 1.00 84.06 119 PRO A CA 1
ATOM 953 C C . PRO A 1 119 ? 4.597 -8.211 13.915 1.00 84.06 119 PRO A C 1
ATOM 955 O O . PRO A 1 119 ? 4.377 -7.018 14.147 1.00 84.06 119 PRO A O 1
ATOM 958 N N . ARG A 1 120 ? 3.615 -9.113 13.873 1.00 83.00 120 ARG A N 1
ATOM 959 C CA . ARG A 1 120 ? 2.256 -8.776 14.298 1.00 83.00 120 ARG A CA 1
ATOM 960 C C . ARG A 1 120 ? 2.311 -8.243 15.740 1.00 83.00 120 ARG A C 1
ATOM 962 O O . ARG A 1 120 ? 2.824 -8.960 16.602 1.00 83.00 120 ARG A O 1
ATOM 969 N N . PRO A 1 121 ? 1.783 -7.037 16.019 1.00 85.12 121 PRO A N 1
ATOM 970 C CA . PRO A 1 121 ? 1.776 -6.509 17.373 1.00 85.12 121 PRO A CA 1
ATOM 971 C C . PRO A 1 121 ? 0.864 -7.351 18.267 1.00 85.12 121 PRO A C 1
ATOM 973 O O . PRO A 1 121 ? -0.164 -7.870 17.816 1.00 85.12 121 PRO A O 1
ATOM 976 N N . ASP A 1 122 ? 1.232 -7.454 19.541 1.00 90.31 122 ASP A N 1
ATOM 977 C CA . ASP A 1 122 ? 0.315 -7.925 20.573 1.00 90.31 122 ASP A CA 1
ATOM 978 C C . ASP A 1 122 ? -0.698 -6.811 20.854 1.00 90.31 122 ASP A C 1
ATOM 980 O O . ASP A 1 122 ? -0.327 -5.711 21.273 1.00 90.31 122 ASP A O 1
ATOM 984 N N . VAL A 1 123 ? -1.965 -7.063 20.529 1.00 90.94 123 VAL A N 1
ATOM 985 C CA . VAL A 1 123 ? -3.039 -6.077 20.667 1.00 90.94 123 VAL A CA 1
ATOM 986 C C . VAL A 1 123 ? -3.834 -6.431 21.922 1.00 90.94 123 VAL A C 1
ATOM 988 O O . VAL A 1 123 ? -4.448 -7.501 21.954 1.00 90.94 123 VAL A O 1
ATOM 991 N N . PRO A 1 124 ? -3.848 -5.568 22.956 1.00 90.50 124 PRO A N 1
ATOM 992 C CA . PRO A 1 124 ? -4.599 -5.845 24.170 1.00 90.50 124 PRO A CA 1
ATOM 993 C C . PRO A 1 124 ? -6.098 -5.877 23.875 1.00 90.50 124 PRO A C 1
ATOM 995 O O . PRO A 1 124 ? -6.604 -5.112 23.051 1.00 90.50 124 PRO A O 1
ATOM 998 N N . THR A 1 125 ? -6.822 -6.740 24.586 1.00 93.06 125 THR A N 1
ATOM 999 C CA . THR A 1 125 ? -8.282 -6.735 24.527 1.00 93.06 125 THR A CA 1
ATOM 1000 C C . THR A 1 125 ? -8.818 -5.464 25.175 1.00 93.06 125 THR A C 1
ATOM 1002 O O . THR A 1 125 ? -8.519 -5.191 26.338 1.00 93.06 125 THR A O 1
ATOM 1005 N N . ILE A 1 126 ? -9.625 -4.714 24.428 1.00 88.44 126 ILE A N 1
ATOM 1006 C CA . ILE A 1 126 ? -10.316 -3.514 24.903 1.00 88.44 126 ILE A CA 1
ATOM 1007 C C . ILE A 1 126 ? -11.765 -3.528 24.418 1.00 88.44 126 ILE A C 1
ATOM 1009 O O . ILE A 1 126 ? -12.061 -3.925 23.288 1.00 88.44 126 ILE A O 1
ATOM 1013 N N . GLU A 1 127 ? -12.676 -3.076 25.273 1.00 88.50 127 GLU A N 1
ATOM 1014 C CA . GLU A 1 127 ? -14.090 -2.933 24.940 1.00 88.50 127 GLU A CA 1
ATOM 1015 C C . GLU A 1 127 ? -14.375 -1.470 24.602 1.00 88.50 127 GLU A C 1
ATOM 1017 O O . GLU A 1 127 ? -14.629 -0.641 25.474 1.00 88.50 127 GLU A O 1
ATOM 1022 N N . ALA A 1 128 ? -14.291 -1.154 23.311 1.00 88.50 128 ALA A N 1
ATOM 1023 C CA . ALA A 1 128 ? -14.536 0.179 22.790 1.00 88.50 128 ALA A CA 1
ATOM 1024 C C . ALA A 1 128 ? -15.442 0.139 21.555 1.00 88.50 128 ALA A C 1
ATOM 1026 O O . ALA A 1 128 ? -15.563 -0.884 20.871 1.00 88.50 128 ALA A O 1
ATOM 1027 N N . GLN A 1 129 ? -16.050 1.283 21.251 1.00 88.62 129 GLN A N 1
ATOM 1028 C CA . GLN A 1 129 ? -16.617 1.561 19.934 1.00 88.62 129 GLN A CA 1
ATOM 1029 C C . GLN A 1 129 ? -15.585 2.348 19.127 1.00 88.62 129 GLN A C 1
ATOM 1031 O O . GLN A 1 129 ? -15.186 3.443 19.529 1.00 88.62 129 GLN A O 1
ATOM 1036 N N . VAL A 1 130 ? -15.139 1.791 18.003 1.00 90.25 130 VAL A N 1
ATOM 1037 C CA . VAL A 1 130 ? -14.117 2.400 17.150 1.00 90.25 130 VAL A CA 1
ATOM 1038 C C . VAL A 1 130 ? -14.735 2.810 15.822 1.00 90.25 130 VAL A C 1
ATOM 1040 O O . VAL A 1 130 ? -15.110 1.965 15.012 1.00 90.25 130 VAL A O 1
ATOM 1043 N N . TYR A 1 131 ? -14.805 4.116 15.595 1.00 89.19 131 TYR A N 1
ATOM 1044 C CA . TYR A 1 131 ? -15.245 4.726 14.344 1.00 89.19 131 TYR A CA 1
ATOM 1045 C C . TYR A 1 131 ? -13.997 5.021 13.516 1.00 89.19 131 TYR A C 1
ATOM 1047 O O . TYR A 1 131 ? -13.229 5.904 13.887 1.00 89.19 131 TYR A O 1
ATOM 1055 N N . ALA A 1 132 ? -13.759 4.261 12.445 1.00 89.38 132 ALA A N 1
ATOM 1056 C CA . ALA A 1 132 ? -12.535 4.380 11.649 1.00 89.38 132 ALA A CA 1
ATOM 10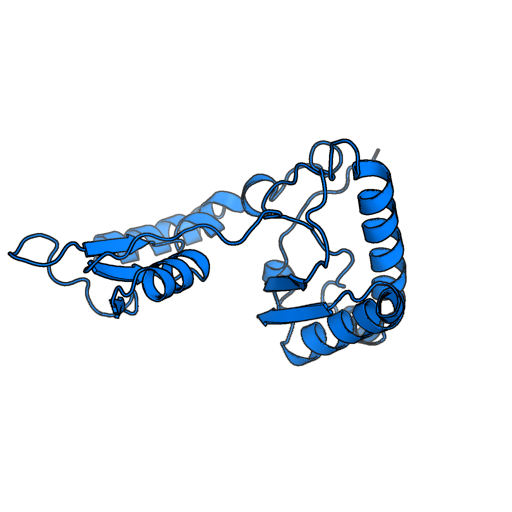57 C C . ALA A 1 132 ? -12.806 4.303 10.141 1.00 89.38 132 ALA A C 1
ATOM 1059 O O . ALA A 1 132 ? -13.390 3.332 9.640 1.00 89.38 132 ALA A O 1
ATOM 1060 N N . ASP A 1 133 ? -12.338 5.304 9.398 1.00 86.56 133 ASP A N 1
ATOM 1061 C CA . ASP A 1 133 ? -12.370 5.330 7.931 1.00 86.56 133 ASP A CA 1
ATOM 1062 C C . ASP A 1 133 ? -11.101 4.746 7.284 1.00 86.56 133 ASP A C 1
ATOM 1064 O O . ASP A 1 133 ? -11.136 4.332 6.119 1.00 86.56 133 ASP A O 1
ATOM 1068 N N . ASP A 1 134 ? -10.043 4.530 8.059 1.00 87.69 134 ASP A N 1
ATOM 1069 C CA . ASP A 1 134 ? -8.800 3.906 7.621 1.00 87.69 134 ASP A CA 1
ATOM 1070 C C . ASP A 1 134 ? -8.747 2.384 7.894 1.00 87.69 134 ASP A C 1
ATOM 1072 O O . ASP A 1 134 ? -9.511 1.805 8.673 1.00 87.69 134 ASP A O 1
ATOM 1076 N N . ALA A 1 135 ? -7.847 1.684 7.200 1.00 89.44 135 ALA A N 1
ATOM 1077 C CA . ALA A 1 135 ? -7.730 0.230 7.317 1.00 89.44 135 ALA A CA 1
ATOM 1078 C C . ALA A 1 135 ? -7.043 -0.232 8.614 1.00 89.44 135 ALA A C 1
ATOM 1080 O O . ALA A 1 135 ? -7.344 -1.327 9.092 1.00 89.44 135 ALA A O 1
ATOM 1081 N N . ILE A 1 136 ? -6.131 0.569 9.170 1.00 89.25 136 ILE A N 1
ATOM 1082 C CA . ILE A 1 136 ? -5.355 0.235 10.368 1.00 89.25 136 ILE A CA 1
ATOM 1083 C C . ILE A 1 136 ? -6.245 0.360 11.606 1.00 89.25 136 ILE A C 1
ATOM 1085 O O . ILE A 1 136 ? -6.299 -0.582 12.395 1.00 89.25 136 ILE A O 1
ATOM 1089 N N . GLY A 1 137 ? -7.002 1.451 11.741 1.00 90.44 137 GLY A N 1
ATOM 1090 C CA . GLY A 1 137 ? -7.961 1.665 12.823 1.00 90.44 137 GLY A CA 1
ATOM 1091 C C . GLY A 1 137 ? -8.993 0.541 12.900 1.00 90.44 137 GLY A C 1
ATOM 1092 O O . GLY A 1 137 ? -9.185 -0.059 13.961 1.00 90.44 137 GLY A O 1
ATOM 1093 N N . ARG A 1 138 ? -9.579 0.153 11.757 1.00 91.94 138 ARG A N 1
ATOM 1094 C CA . ARG A 1 138 ? -10.507 -0.994 11.685 1.00 91.94 138 ARG A CA 1
ATOM 1095 C C . ARG A 1 138 ? -9.846 -2.327 12.049 1.00 91.94 138 ARG A C 1
ATOM 1097 O O . ARG A 1 138 ? -10.456 -3.147 12.741 1.00 91.94 138 ARG A O 1
ATOM 1104 N N . ALA A 1 139 ? -8.616 -2.565 11.590 1.00 91.44 139 ALA A N 1
ATOM 1105 C CA . ALA A 1 139 ? -7.888 -3.798 11.883 1.00 91.44 139 ALA A CA 1
ATOM 1106 C C . ALA A 1 139 ? -7.517 -3.909 13.370 1.00 91.44 139 ALA A C 1
ATOM 1108 O O . ALA A 1 139 ? -7.686 -4.977 13.956 1.00 91.44 139 ALA A O 1
ATOM 1109 N N . LEU A 1 140 ? -7.065 -2.816 13.992 1.00 91.44 140 LEU A N 1
ATOM 1110 C CA . LEU A 1 140 ? -6.736 -2.767 15.418 1.00 91.44 140 LEU A CA 1
ATOM 1111 C C . LEU A 1 140 ? -7.972 -2.962 16.292 1.00 91.44 140 LEU A C 1
ATOM 1113 O O . LEU A 1 140 ? -7.922 -3.768 17.214 1.00 91.44 140 LEU A O 1
ATOM 1117 N N . ALA A 1 141 ? -9.085 -2.308 15.958 1.00 92.88 141 ALA A N 1
ATOM 1118 C CA . ALA A 1 141 ? -10.358 -2.502 16.646 1.00 92.88 141 ALA A CA 1
ATOM 1119 C C . ALA A 1 141 ? -10.839 -3.959 16.577 1.00 92.88 141 ALA A C 1
ATOM 1121 O O . ALA A 1 141 ? -11.256 -4.539 17.575 1.00 92.88 141 ALA A O 1
ATOM 1122 N N . THR A 1 142 ? -10.711 -4.587 15.406 1.00 93.25 142 THR A N 1
ATOM 1123 C CA . THR A 1 142 ? -11.026 -6.013 15.250 1.00 93.25 142 THR A CA 1
ATOM 1124 C C . THR A 1 142 ? -10.084 -6.883 16.089 1.00 93.25 142 THR A C 1
ATOM 1126 O O . THR A 1 142 ? -10.523 -7.827 16.742 1.00 93.25 142 THR A O 1
ATOM 1129 N N . ALA A 1 143 ? -8.785 -6.573 16.093 1.00 93.19 143 ALA A N 1
ATOM 1130 C CA . ALA A 1 143 ? -7.778 -7.333 16.827 1.00 93.19 143 ALA A CA 1
ATOM 1131 C C . ALA A 1 143 ? -7.909 -7.198 18.353 1.00 93.19 143 ALA A C 1
ATOM 1133 O O . ALA A 1 143 ? -7.592 -8.149 19.063 1.00 93.19 143 ALA A O 1
ATOM 1134 N N . SER A 1 144 ? -8.399 -6.060 18.848 1.00 93.75 144 SER A N 1
ATOM 1135 C CA . SER A 1 144 ? -8.644 -5.820 20.271 1.00 93.75 144 SER A CA 1
ATOM 1136 C C . SER A 1 144 ? -9.981 -6.374 20.774 1.00 93.75 144 SER A C 1
ATOM 1138 O O . SER A 1 144 ? -10.250 -6.316 21.972 1.00 93.75 144 SER A O 1
ATOM 1140 N N . GLY A 1 145 ? -10.835 -6.897 19.888 1.00 93.06 145 GLY A N 1
ATOM 1141 C CA . GLY A 1 145 ? -12.195 -7.317 20.236 1.00 93.06 145 GLY A CA 1
ATOM 1142 C C . GLY A 1 145 ? -13.181 -6.157 20.416 1.00 93.06 145 GLY A C 1
ATOM 1143 O O . GLY A 1 145 ? -14.269 -6.361 20.949 1.00 93.06 145 GLY A O 1
ATOM 1144 N N . SER A 1 146 ? -12.818 -4.951 19.976 1.00 93.06 146 SER A N 1
ATOM 1145 C CA . SER A 1 146 ? -13.701 -3.786 19.962 1.00 93.06 146 SER A CA 1
ATOM 1146 C C . SER A 1 146 ? -14.721 -3.849 18.821 1.00 93.06 146 SER A C 1
ATOM 1148 O O . SER A 1 146 ? -14.555 -4.570 17.835 1.00 93.06 146 SER A O 1
ATOM 1150 N N . THR A 1 147 ? -15.786 -3.057 18.936 1.00 90.94 147 THR A N 1
ATOM 1151 C CA . THR A 1 147 ? -16.786 -2.922 17.869 1.00 90.94 147 THR A CA 1
ATOM 1152 C C . THR A 1 147 ? -16.301 -1.911 16.835 1.00 90.94 147 THR A C 1
ATOM 1154 O O . THR A 1 147 ? -15.940 -0.793 17.194 1.00 90.94 147 THR A O 1
ATOM 1157 N N . VAL A 1 148 ? -16.307 -2.292 15.555 1.00 91.06 148 VAL A N 1
ATOM 1158 C CA . VAL A 1 148 ? -15.999 -1.387 14.437 1.00 91.06 148 VAL A CA 1
ATOM 1159 C C . VAL A 1 148 ? -17.288 -0.747 13.935 1.00 91.06 148 VAL A C 1
ATOM 1161 O O . VAL A 1 148 ? -18.209 -1.457 13.534 1.00 91.06 148 VAL A O 1
ATOM 1164 N N . CYS A 1 149 ? -17.324 0.581 13.909 1.00 87.69 149 CYS A N 1
ATOM 1165 C CA . CYS A 1 149 ? -18.436 1.380 13.405 1.00 87.69 149 CYS A CA 1
ATOM 1166 C C . CYS A 1 149 ? -18.010 2.162 12.154 1.00 87.69 149 CYS A C 1
ATOM 1168 O O . CYS A 1 149 ? -16.835 2.521 12.005 1.00 87.69 149 CYS A O 1
ATOM 1170 N N . ALA A 1 150 ? -18.951 2.443 11.247 1.00 83.25 150 ALA A N 1
ATOM 1171 C CA . ALA A 1 150 ? -18.663 3.326 10.124 1.00 83.25 150 ALA A CA 1
ATOM 1172 C C . ALA A 1 150 ? -18.571 4.767 10.631 1.00 83.25 150 ALA A C 1
ATOM 1174 O O . ALA A 1 150 ? -19.382 5.199 11.441 1.00 83.25 150 ALA A O 1
ATOM 1175 N N . LEU A 1 151 ? -17.608 5.537 10.127 1.00 78.06 151 LEU A N 1
ATOM 1176 C CA . LEU A 1 151 ? -17.430 6.931 10.539 1.00 78.06 151 LEU A CA 1
ATOM 1177 C C . LEU A 1 151 ? -18.642 7.819 10.184 1.00 78.06 151 LEU A C 1
ATOM 1179 O O . LEU A 1 151 ? -18.829 8.878 10.778 1.00 78.06 151 LEU A O 1
ATOM 1183 N N . ASP A 1 152 ? -19.440 7.414 9.193 1.00 72.81 152 ASP A N 1
ATOM 1184 C CA . ASP A 1 152 ? -20.661 8.108 8.763 1.00 72.81 152 ASP A CA 1
ATOM 1185 C C . ASP A 1 152 ? -21.881 7.809 9.640 1.00 72.81 152 ASP A C 1
ATOM 1187 O O . ASP A 1 152 ? -22.840 8.585 9.619 1.00 72.81 152 ASP A O 1
ATOM 1191 N N . ASP A 1 153 ? -21.842 6.737 10.434 1.00 64.50 153 ASP A N 1
ATOM 1192 C CA . ASP A 1 153 ? -22.804 6.556 11.513 1.00 64.50 153 ASP A CA 1
ATOM 1193 C C . ASP A 1 153 ? -22.515 7.679 12.513 1.00 64.50 153 ASP A C 1
ATOM 1195 O O . ASP A 1 153 ? -21.393 7.759 13.015 1.00 64.50 153 ASP A O 1
ATOM 1199 N N . SER A 1 154 ? -23.467 8.600 12.735 1.00 63.22 154 SER A N 1
ATOM 1200 C CA . SER A 1 154 ? -23.286 9.736 13.652 1.00 63.22 154 SER A CA 1
ATOM 1201 C C . SER A 1 154 ? -22.579 9.248 14.917 1.00 63.22 154 SER A C 1
ATOM 1203 O O . SER A 1 154 ? -23.170 8.413 15.611 1.00 63.22 154 SER A O 1
ATOM 1205 N N . PRO A 1 155 ? -21.338 9.700 15.209 1.00 59.69 155 PRO A N 1
ATOM 1206 C CA . PRO A 1 155 ? -20.625 9.199 16.368 1.00 59.69 155 PRO A CA 1
ATOM 1207 C C . PRO A 1 155 ? -21.522 9.495 17.571 1.00 59.69 155 PRO A C 1
ATOM 1209 O O . PRO A 1 155 ? -21.963 10.643 17.716 1.00 59.69 155 PRO A O 1
ATOM 1212 N N . PRO A 1 156 ? -21.901 8.478 18.368 1.00 53.72 156 PRO A N 1
ATOM 1213 C CA . PRO A 1 156 ? -22.793 8.664 19.494 1.00 53.72 156 PRO A CA 1
ATOM 1214 C C . PRO A 1 156 ? -22.213 9.803 20.311 1.00 53.72 156 PRO A C 1
ATO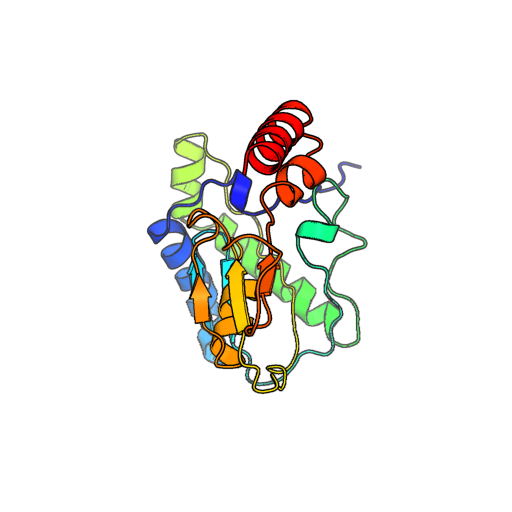M 1216 O O . PRO A 1 156 ? -20.999 9.830 20.530 1.00 53.72 156 PRO A O 1
ATOM 1219 N N . GLY A 1 157 ? -23.071 10.780 20.631 1.00 56.25 157 GLY A N 1
ATOM 1220 C CA . GLY A 1 157 ? -22.660 12.062 21.189 1.00 56.25 157 GLY A CA 1
ATOM 1221 C C . GLY A 1 157 ? -21.505 11.861 22.158 1.00 56.25 157 GLY A C 1
ATOM 1222 O O . GLY A 1 157 ? -21.628 11.051 23.073 1.00 56.25 157 GLY A O 1
ATOM 1223 N N . LEU A 1 158 ? -20.391 12.565 21.914 1.00 57.81 158 LEU A N 1
ATOM 1224 C CA . LEU A 1 158 ? -19.078 12.450 22.582 1.00 57.81 158 LEU A CA 1
ATOM 1225 C C . LEU A 1 158 ? -19.117 12.504 24.128 1.00 57.81 158 LEU A C 1
ATOM 1227 O O . LEU A 1 158 ? -18.082 12.486 24.789 1.00 57.81 158 LEU A O 1
ATOM 1231 N N . ILE A 1 159 ? -20.306 12.629 24.716 1.00 52.12 159 ILE A N 1
ATOM 1232 C CA . ILE A 1 159 ? -20.588 12.868 26.117 1.00 52.12 159 ILE A CA 1
ATOM 1233 C C . ILE A 1 159 ? -21.809 12.015 26.518 1.00 52.12 159 ILE A C 1
ATOM 1235 O O . ILE A 1 159 ? -22.951 12.417 26.298 1.00 52.12 159 ILE A O 1
ATOM 1239 N N . GLY A 1 160 ? -21.578 10.845 27.129 1.00 50.88 160 GLY A N 1
ATOM 1240 C CA . GLY A 1 160 ? -22.649 10.023 27.712 1.00 50.88 160 GLY A CA 1
ATOM 1241 C C . GLY A 1 160 ? -22.259 8.573 28.024 1.00 50.88 160 GLY A C 1
ATOM 1242 O O . GLY A 1 160 ? -22.176 7.752 27.127 1.00 50.88 160 GLY A O 1
ATOM 1243 N N . GLU A 1 161 ? -22.023 8.314 29.312 1.00 59.22 161 GLU A N 1
ATOM 1244 C CA . GLU A 1 161 ? -21.832 7.054 30.062 1.00 59.22 161 GLU A CA 1
ATOM 1245 C C . GLU A 1 161 ? -21.692 5.682 29.336 1.00 59.22 161 GLU A C 1
ATOM 1247 O O . GLU A 1 161 ? -22.641 5.143 28.777 1.00 59.22 161 GLU A O 1
ATOM 1252 N N . GLN A 1 162 ? -20.518 5.064 29.585 1.00 54.56 162 GLN A N 1
ATOM 1253 C CA . GLN A 1 162 ? -20.189 3.622 29.732 1.00 54.56 162 GLN A CA 1
ATOM 1254 C C . GLN A 1 162 ? -19.407 2.855 28.647 1.00 54.56 162 GLN A C 1
ATOM 1256 O O . GLN A 1 162 ? -18.921 1.777 28.978 1.00 54.56 162 GLN A O 1
ATOM 1261 N N . SER A 1 163 ? -19.134 3.384 27.450 1.00 61.88 163 SER A N 1
ATOM 1262 C CA . SER A 1 163 ? -18.178 2.727 26.528 1.00 61.88 163 SER A CA 1
ATOM 1263 C C . SER A 1 163 ? -17.094 3.682 26.042 1.00 61.88 163 SER A C 1
ATOM 1265 O O . SER A 1 163 ? -17.405 4.764 25.539 1.00 61.88 163 SER A O 1
ATOM 1267 N N . GLU A 1 164 ? -15.828 3.276 26.161 1.00 80.81 164 GLU A N 1
ATOM 1268 C CA . GLU A 1 164 ? -14.706 4.001 25.565 1.00 80.81 164 GLU A CA 1
ATOM 1269 C C . GLU A 1 164 ? -14.952 4.141 24.054 1.00 80.81 164 GLU A C 1
ATOM 1271 O O . GLU A 1 164 ? -15.272 3.171 23.367 1.00 80.81 164 GLU A O 1
ATOM 1276 N N . THR A 1 165 ? -14.881 5.368 23.539 1.00 84.62 165 THR A N 1
ATOM 1277 C CA . THR A 1 165 ? -15.109 5.658 22.118 1.00 84.62 165 THR A CA 1
ATOM 1278 C C . THR A 1 165 ? -13.820 6.183 21.515 1.00 84.62 165 THR A C 1
ATOM 1280 O O . THR A 1 165 ? -13.231 7.131 22.036 1.00 84.62 165 THR A O 1
ATOM 1283 N N . VAL A 1 166 ? -13.390 5.571 20.415 1.00 86.94 166 VAL A N 1
ATOM 1284 C CA . VAL A 1 166 ? -12.219 5.992 19.643 1.00 86.94 166 VAL A CA 1
ATOM 1285 C C . VAL A 1 166 ? -12.685 6.391 18.253 1.00 86.94 166 VAL A C 1
ATOM 1287 O O . VAL A 1 166 ? -13.434 5.659 17.608 1.00 86.94 166 VAL A O 1
ATOM 1290 N N . ILE A 1 167 ? -12.236 7.554 17.792 1.00 86.62 167 ILE A N 1
ATOM 1291 C CA . ILE A 1 167 ? -12.513 8.046 16.444 1.00 86.62 167 ILE A CA 1
ATOM 1292 C C . ILE A 1 167 ? -11.177 8.199 15.725 1.00 86.62 167 ILE A C 1
ATOM 1294 O O . ILE A 1 167 ? -10.295 8.916 16.199 1.00 86.62 167 ILE A O 1
ATOM 1298 N N . VAL A 1 168 ? -11.042 7.518 14.591 1.00 87.31 168 VAL A N 1
ATOM 1299 C CA . VAL A 1 168 ? -9.943 7.672 13.640 1.00 87.31 168 VAL A CA 1
ATOM 1300 C C . VAL A 1 168 ? -10.542 8.204 12.344 1.00 87.31 168 VAL A C 1
ATOM 1302 O O . VAL A 1 168 ? -11.415 7.578 11.748 1.00 87.31 168 VAL A O 1
ATOM 1305 N N . ASP A 1 169 ? -10.120 9.405 11.964 1.00 86.00 169 ASP A N 1
ATOM 1306 C CA . ASP A 1 169 ? -10.630 10.120 10.799 1.00 86.00 169 ASP A CA 1
ATOM 1307 C C . ASP A 1 169 ? -9.455 10.632 9.968 1.00 86.00 169 ASP A C 1
ATOM 1309 O O . ASP A 1 169 ? -8.796 11.616 10.321 1.00 86.00 169 ASP A O 1
ATOM 1313 N N . GLU A 1 170 ? -9.174 9.946 8.864 1.00 84.31 170 GLU A N 1
ATOM 1314 C CA . GLU A 1 170 ? -8.088 10.290 7.950 1.00 84.31 170 GLU A CA 1
ATOM 1315 C C . GLU A 1 170 ? -8.537 11.185 6.784 1.00 84.31 170 GLU A C 1
ATOM 1317 O O . GLU A 1 170 ? -7.729 11.526 5.913 1.00 84.31 170 GLU A O 1
ATOM 1322 N N . ARG A 1 171 ? -9.785 11.674 6.767 1.00 83.94 171 ARG A N 1
ATOM 1323 C CA . ARG A 1 171 ? -10.303 12.513 5.665 1.00 83.94 171 ARG A CA 1
ATOM 1324 C C . ARG A 1 171 ? -9.521 13.807 5.479 1.00 83.94 171 ARG A C 1
ATOM 1326 O O . ARG A 1 171 ? -9.429 14.320 4.365 1.00 83.94 171 ARG A O 1
ATOM 1333 N N . LEU A 1 172 ? -8.937 14.333 6.556 1.00 84.62 172 LEU A N 1
ATOM 1334 C CA . LEU A 1 172 ? -8.061 15.507 6.514 1.00 84.62 172 LEU A CA 1
ATOM 1335 C C . LEU A 1 172 ? -6.606 15.168 6.177 1.00 84.62 172 LEU A C 1
ATOM 1337 O O . LEU A 1 172 ? -5.867 16.058 5.744 1.00 84.62 172 LEU A O 1
ATOM 1341 N N . LEU A 1 173 ? -6.178 13.917 6.364 1.00 85.00 173 LEU A N 1
ATOM 1342 C CA . LEU A 1 173 ? -4.788 13.511 6.179 1.00 85.00 173 LEU A CA 1
ATOM 1343 C C . LEU A 1 173 ? -4.372 13.703 4.722 1.00 85.00 173 LEU A C 1
ATOM 1345 O O . LEU A 1 173 ? -3.438 14.452 4.445 1.00 85.00 173 LEU A O 1
ATOM 1349 N N . ARG A 1 174 ? -5.109 13.114 3.776 1.00 81.12 174 ARG A N 1
ATOM 1350 C CA . ARG A 1 174 ? -4.759 13.192 2.351 1.00 81.12 174 ARG A CA 1
ATOM 1351 C C . ARG A 1 174 ? -4.689 14.637 1.827 1.00 81.12 174 ARG A C 1
ATOM 1353 O O . ARG A 1 174 ? -3.639 14.986 1.283 1.00 81.12 174 ARG A O 1
ATOM 1360 N N . PRO A 1 175 ? -5.718 15.499 1.978 1.00 84.38 175 PRO A N 1
ATOM 1361 C CA . PRO A 1 175 ? -5.623 16.877 1.496 1.00 84.38 175 PRO A CA 1
ATOM 1362 C C . PRO A 1 175 ? -4.449 17.644 2.115 1.00 84.38 175 PRO A C 1
ATOM 1364 O O . PRO A 1 175 ? -3.863 18.512 1.469 1.00 84.38 175 PRO A O 1
ATOM 1367 N N . SER A 1 176 ? -4.063 17.297 3.350 1.00 84.56 176 SER A N 1
ATOM 1368 C CA . SER A 1 176 ? -2.874 17.859 3.997 1.00 84.56 176 SER A CA 1
ATOM 1369 C C . SER A 1 176 ? -1.579 17.400 3.318 1.00 84.56 176 SER A C 1
ATOM 1371 O O . SER A 1 176 ? -0.701 18.225 3.074 1.00 84.56 176 SER A O 1
ATOM 1373 N N . LEU A 1 177 ? -1.466 16.111 2.977 1.00 84.19 177 LEU A N 1
ATOM 1374 C CA . LEU A 1 177 ? -0.283 15.534 2.321 1.00 84.19 177 LEU A CA 1
ATOM 1375 C C . LEU A 1 177 ? -0.028 16.126 0.929 1.00 84.19 177 LEU A C 1
ATOM 1377 O O . LEU A 1 177 ? 1.122 16.362 0.560 1.00 84.19 177 LEU A O 1
ATOM 1381 N N . TYR A 1 178 ? -1.093 16.409 0.179 1.00 82.50 178 TYR A N 1
ATOM 1382 C CA . TYR A 1 178 ? -1.018 16.951 -1.180 1.00 82.50 178 TYR A CA 1
ATOM 1383 C C . TYR A 1 178 ? -1.135 18.483 -1.256 1.00 82.50 178 TYR A C 1
ATOM 1385 O O . TYR A 1 178 ? -1.110 19.048 -2.349 1.00 82.50 178 TYR A O 1
ATOM 1393 N N . ALA A 1 179 ? -1.224 19.170 -0.110 1.00 81.69 179 ALA A N 1
ATOM 1394 C CA . ALA A 1 179 ? -1.450 20.617 -0.021 1.00 81.69 179 ALA A CA 1
ATOM 1395 C C . ALA A 1 179 ? -2.704 21.098 -0.793 1.00 81.69 179 ALA A C 1
ATOM 1397 O O . ALA A 1 179 ? -2.737 22.199 -1.349 1.00 81.69 179 ALA A O 1
ATOM 1398 N N . GLU A 1 180 ? -3.761 20.285 -0.799 1.00 85.75 180 GLU A N 1
ATOM 1399 C CA . GLU A 1 180 ? -5.033 20.538 -1.482 1.00 85.75 180 GLU A CA 1
ATOM 1400 C C . GLU A 1 180 ? -5.968 21.364 -0.582 1.00 85.75 180 GLU A C 1
ATOM 1402 O O . GLU A 1 180 ? -6.902 20.848 0.034 1.00 85.75 180 GLU A O 1
ATOM 1407 N N . SER A 1 181 ? -5.718 22.674 -0.482 1.00 85.44 181 SER A N 1
ATOM 1408 C CA . SER A 1 181 ? -6.378 23.550 0.503 1.00 85.44 181 SER A CA 1
ATOM 1409 C C . SER A 1 181 ? -7.908 23.563 0.437 1.00 85.44 181 SER A C 1
ATOM 1411 O O . SER A 1 181 ? -8.563 23.675 1.471 1.00 85.44 181 SER A O 1
ATOM 1413 N N . GLU A 1 182 ? -8.487 23.462 -0.761 1.00 88.50 182 GLU A N 1
ATOM 1414 C CA . GLU A 1 182 ? -9.945 23.463 -0.943 1.00 88.50 182 GLU A CA 1
ATOM 1415 C C . GLU A 1 182 ? -10.579 22.149 -0.471 1.00 88.50 182 GLU A C 1
ATOM 1417 O O . GLU A 1 182 ? -11.577 22.171 0.248 1.00 88.50 182 GLU A O 1
ATOM 1422 N N . LEU A 1 183 ? -9.960 21.005 -0.792 1.00 85.94 183 LEU A N 1
ATOM 1423 C CA . LEU A 1 183 ? -10.421 19.698 -0.314 1.00 85.94 183 LEU A CA 1
ATOM 1424 C C . LEU A 1 183 ? -10.260 19.575 1.201 1.00 85.94 183 LEU A C 1
ATOM 1426 O O . LEU A 1 183 ? -11.145 19.050 1.873 1.00 85.94 183 LEU A O 1
ATOM 1430 N N . TRP A 1 184 ? -9.179 20.132 1.751 1.00 90.19 184 TRP A N 1
ATOM 1431 C CA . TRP A 1 184 ? -8.968 20.186 3.194 1.00 90.19 184 TRP A CA 1
ATOM 1432 C C . TRP A 1 184 ? -10.079 20.972 3.900 1.00 90.19 184 TRP A C 1
ATOM 1434 O O . TRP A 1 184 ? -10.637 20.504 4.891 1.00 90.19 184 TRP A O 1
ATOM 1444 N N . ARG A 1 185 ? -10.446 22.151 3.374 1.00 87.00 185 ARG A N 1
ATOM 1445 C CA . ARG A 1 185 ? -11.531 22.972 3.935 1.00 87.00 185 ARG A CA 1
ATOM 1446 C C . ARG A 1 185 ? -12.875 22.259 3.859 1.00 87.00 185 ARG A C 1
ATOM 1448 O O . ARG A 1 185 ? -13.565 22.202 4.866 1.00 87.00 185 ARG A O 1
ATOM 1455 N N . ALA A 1 186 ? -13.211 21.668 2.713 1.00 86.25 186 ALA A N 1
ATOM 1456 C CA . ALA A 1 186 ? -14.462 20.930 2.548 1.00 86.25 186 ALA A CA 1
ATOM 1457 C C . ALA A 1 186 ? -14.575 19.740 3.524 1.00 86.25 186 ALA A C 1
ATOM 1459 O O . ALA A 1 186 ? -15.629 19.522 4.128 1.00 86.25 186 ALA A O 1
ATOM 1460 N N . ALA A 1 187 ? -13.483 18.995 3.721 1.00 85.31 187 ALA A N 1
ATOM 1461 C CA . ALA A 1 187 ? -13.427 17.904 4.691 1.00 85.31 187 ALA A CA 1
ATOM 1462 C C . ALA A 1 187 ? -13.575 18.410 6.138 1.00 85.31 187 ALA A C 1
ATOM 1464 O O . ALA A 1 187 ? -14.330 17.826 6.915 1.00 85.31 187 ALA A O 1
ATOM 1465 N N . ARG A 1 188 ? -12.930 19.531 6.492 1.00 87.06 188 ARG A N 1
ATOM 1466 C CA . ARG A 1 188 ? -13.082 20.166 7.811 1.00 87.06 188 ARG A CA 1
ATOM 1467 C C . ARG A 1 188 ? -14.515 20.648 8.047 1.00 87.06 188 ARG A C 1
ATOM 1469 O O . ARG A 1 188 ? -15.063 20.397 9.111 1.00 87.06 188 ARG A O 1
ATOM 1476 N N . ASP A 1 189 ? -15.136 21.304 7.073 1.00 86.19 189 ASP A N 1
ATOM 1477 C CA . ASP A 1 189 ? -16.506 21.814 7.214 1.00 86.19 189 ASP A CA 1
ATOM 1478 C C . ASP A 1 189 ? -17.511 20.654 7.398 1.00 86.19 189 ASP A C 1
ATOM 1480 O O . ASP A 1 189 ? -18.473 20.753 8.161 1.00 86.19 189 ASP A O 1
ATOM 1484 N N . THR A 1 190 ? -17.250 19.505 6.765 1.00 81.00 190 THR A N 1
ATOM 1485 C CA . THR A 1 190 ? -18.011 18.259 6.983 1.00 81.00 190 THR A CA 1
ATOM 1486 C C . THR A 1 190 ? -17.831 17.709 8.403 1.00 81.00 190 THR A C 1
ATOM 1488 O O . THR A 1 190 ? -18.748 17.109 8.954 1.00 81.00 190 THR A O 1
ATOM 1491 N N . LEU A 1 191 ? -16.654 17.898 9.000 1.00 78.75 191 LEU A N 1
ATOM 1492 C CA . LEU A 1 191 ? -16.359 17.510 10.379 1.00 78.75 191 LEU A CA 1
ATOM 1493 C C . LEU A 1 191 ? -17.031 18.432 11.403 1.00 78.75 191 LEU A C 1
ATOM 1495 O O . LEU A 1 191 ? -17.588 17.944 12.376 1.00 78.75 191 LEU A O 1
ATOM 1499 N N . GLU A 1 192 ? -17.017 19.746 11.172 1.00 79.56 192 GLU A N 1
ATOM 1500 C CA . GLU A 1 192 ? -17.619 20.745 12.072 1.00 79.56 192 GLU A CA 1
ATOM 1501 C C . GLU A 1 192 ? -19.157 20.689 12.112 1.00 79.56 192 GLU A C 1
ATOM 1503 O O . GLU A 1 192 ? -19.776 21.257 13.010 1.00 79.56 192 GLU A O 1
ATOM 1508 N N . THR A 1 193 ? -19.784 20.028 11.135 1.00 74.50 193 THR A N 1
ATOM 1509 C CA . THR A 1 193 ? -21.246 19.900 11.021 1.00 74.50 193 THR A CA 1
ATOM 1510 C C . THR A 1 193 ? -21.809 18.593 11.594 1.00 74.50 193 THR A C 1
ATOM 1512 O O . THR A 1 193 ? -23.027 18.404 11.550 1.00 74.50 193 THR A O 1
ATOM 1515 N N . ARG A 1 194 ? -20.954 17.709 12.128 1.00 65.81 194 ARG A N 1
ATOM 1516 C CA . ARG A 1 194 ? -21.324 16.457 12.814 1.00 65.81 194 ARG A CA 1
ATOM 1517 C C . ARG A 1 194 ? -21.422 16.650 14.322 1.00 65.81 194 ARG A C 1
ATOM 1519 O O . ARG A 1 194 ? -22.323 16.013 14.907 1.00 65.81 194 ARG A O 1
#